Protein AF-X0U6C2-F1 (afdb_monomer_lite)

Organism: NCBI:txid412755

Structure (mmCIF, N/CA/C/O backbone):
data_AF-X0U6C2-F1
#
_entry.id   AF-X0U6C2-F1
#
loop_
_atom_site.group_PDB
_atom_site.id
_atom_site.type_symbol
_atom_site.label_atom_id
_atom_site.label_alt_id
_atom_site.label_comp_id
_atom_site.label_asym_id
_atom_site.label_entity_id
_atom_site.label_seq_id
_atom_site.pdbx_PDB_ins_code
_atom_site.Cartn_x
_atom_site.Cartn_y
_atom_site.Cartn_z
_atom_site.occupancy
_atom_site.B_iso_or_equiv
_atom_site.auth_seq_id
_atom_site.auth_comp_id
_atom_site.auth_a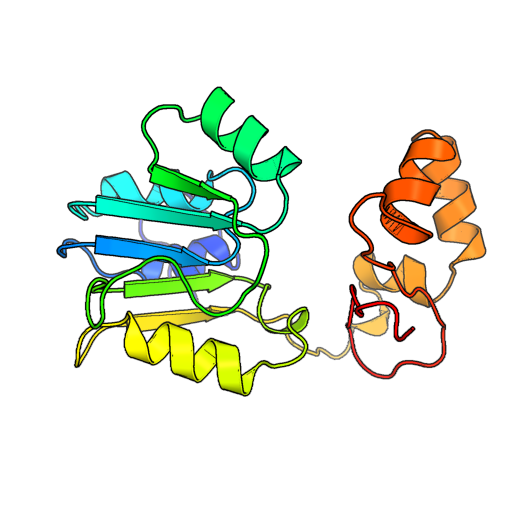sym_id
_atom_site.auth_atom_id
_atom_site.pdbx_PDB_model_num
ATOM 1 N N . MET A 1 1 ? -6.593 13.635 -12.359 1.00 57.66 1 MET A N 1
ATOM 2 C CA . MET A 1 1 ? -6.993 13.373 -10.962 1.00 57.66 1 MET A CA 1
ATOM 3 C C . MET A 1 1 ? -7.513 14.691 -10.402 1.00 57.66 1 MET A C 1
ATOM 5 O O . MET A 1 1 ? -6.775 15.666 -10.465 1.00 57.66 1 MET A O 1
ATOM 9 N N . LYS A 1 2 ? -8.791 14.783 -10.015 1.00 54.00 2 LYS A N 1
ATOM 10 C CA . LYS A 1 2 ? -9.313 15.951 -9.286 1.00 54.00 2 LYS A CA 1
ATOM 11 C C . LYS A 1 2 ? -9.240 15.589 -7.808 1.00 54.00 2 LYS A C 1
ATOM 13 O O . LYS A 1 2 ? -10.090 14.849 -7.333 1.00 54.00 2 LYS A O 1
ATOM 18 N N . THR A 1 3 ? -8.183 16.022 -7.146 1.00 57.81 3 THR A N 1
ATOM 19 C CA . THR A 1 3 ? -7.921 15.726 -5.737 1.00 57.81 3 THR A CA 1
ATOM 20 C C . THR A 1 3 ? -7.970 17.067 -5.025 1.00 57.81 3 THR A C 1
ATOM 22 O O . THR A 1 3 ? -7.104 17.892 -5.284 1.00 57.81 3 THR A O 1
ATOM 25 N N . GLU A 1 4 ? -9.001 17.363 -4.236 1.00 67.62 4 GLU A N 1
ATOM 26 C CA . GLU A 1 4 ? -9.042 18.611 -3.460 1.00 67.62 4 GLU A CA 1
ATOM 27 C C . GLU A 1 4 ? -8.162 18.423 -2.230 1.00 67.62 4 GLU A C 1
ATOM 29 O O . GLU A 1 4 ? -8.554 17.699 -1.327 1.00 67.62 4 GLU A O 1
ATOM 34 N N . ILE A 1 5 ? -6.955 18.997 -2.194 1.00 70.38 5 ILE A N 1
ATOM 35 C CA . ILE A 1 5 ? -6.018 18.794 -1.074 1.00 70.38 5 ILE A CA 1
ATOM 36 C C . ILE A 1 5 ? -6.617 19.356 0.218 1.00 70.38 5 ILE A C 1
ATOM 38 O O . ILE A 1 5 ? -6.700 20.574 0.378 1.00 70.38 5 ILE A O 1
ATOM 42 N N . SER A 1 6 ? -7.009 18.468 1.136 1.00 74.38 6 SER A N 1
ATOM 43 C CA . SER A 1 6 ? -7.353 18.870 2.499 1.00 74.38 6 SER A CA 1
ATOM 44 C C . SER A 1 6 ? -6.075 19.239 3.266 1.00 74.38 6 SER A C 1
ATOM 46 O O . SER A 1 6 ? -5.007 18.700 2.953 1.00 74.38 6 SER A O 1
ATOM 48 N N . PRO A 1 7 ? -6.152 20.155 4.246 1.00 78.75 7 PRO A N 1
ATOM 49 C CA . PRO A 1 7 ? -4.994 20.587 5.032 1.00 78.75 7 PRO A CA 1
ATOM 50 C C . PRO A 1 7 ? -4.246 19.446 5.733 1.00 78.75 7 PRO A C 1
ATOM 52 O O . PRO A 1 7 ? -3.055 19.569 6.000 1.00 78.75 7 PRO A O 1
ATOM 55 N N . GLU A 1 8 ? -4.946 18.353 6.025 1.00 82.50 8 GLU A N 1
ATOM 56 C CA . GLU A 1 8 ? -4.439 17.169 6.715 1.00 82.50 8 GLU A CA 1
ATOM 57 C C . GLU A 1 8 ? -3.730 16.189 5.769 1.00 82.50 8 GLU A C 1
ATOM 59 O O . GLU A 1 8 ? -3.071 15.268 6.235 1.00 82.50 8 GLU A O 1
ATOM 64 N N . ASN A 1 9 ? -3.845 16.364 4.446 1.00 85.06 9 ASN A N 1
ATOM 65 C CA . ASN A 1 9 ? -3.198 15.486 3.478 1.00 85.06 9 ASN A CA 1
ATOM 66 C C . ASN A 1 9 ? -1.679 15.750 3.448 1.00 85.06 9 ASN A C 1
ATOM 68 O O . ASN A 1 9 ? -1.259 16.823 3.002 1.00 85.06 9 ASN A O 1
ATOM 72 N N . PRO A 1 10 ? -0.829 14.780 3.839 1.00 87.69 10 PRO A N 1
ATOM 73 C CA . PRO A 1 10 ? 0.619 14.972 3.849 1.00 87.69 10 PRO A CA 1
ATOM 74 C C . PRO A 1 10 ? 1.236 14.938 2.440 1.00 87.69 10 PRO A C 1
ATOM 76 O O . PRO A 1 10 ? 2.438 15.162 2.281 1.00 87.69 10 PRO A O 1
ATOM 79 N N . TYR A 1 11 ? 0.438 14.659 1.405 1.00 88.12 11 TYR A N 1
ATOM 80 C CA . TYR A 1 11 ? 0.871 14.577 0.016 1.00 88.12 11 TYR A CA 1
ATOM 81 C C . TYR A 1 11 ? 0.319 15.722 -0.840 1.00 88.12 11 TYR A C 1
ATOM 83 O O . TYR A 1 11 ? -0.750 16.281 -0.611 1.00 88.12 11 TYR A O 1
ATOM 91 N N . SER A 1 12 ? 1.061 16.036 -1.902 1.00 82.31 12 SER A N 1
ATOM 92 C CA . SER A 1 12 ? 0.636 16.969 -2.946 1.00 82.31 12 SER A CA 1
ATOM 93 C C . SER A 1 12 ? -0.372 16.330 -3.920 1.00 82.31 12 SER A C 1
ATOM 95 O O . SER A 1 12 ? -0.847 15.216 -3.704 1.00 82.31 12 SER A O 1
ATOM 97 N N . TYR A 1 13 ? -0.685 17.023 -5.024 1.00 81.19 13 TYR A N 1
ATOM 98 C CA . TYR A 1 13 ? -1.570 16.551 -6.101 1.00 81.19 13 TYR A CA 1
ATOM 99 C C . TYR A 1 13 ? -0.946 15.372 -6.875 1.00 81.19 13 TYR A C 1
ATOM 101 O O . TYR A 1 13 ? -0.546 15.498 -8.032 1.00 81.19 13 TYR A O 1
ATOM 109 N N . ASN A 1 14 ? -0.829 14.220 -6.224 1.00 85.94 14 ASN A N 1
ATOM 110 C CA . ASN A 1 14 ? -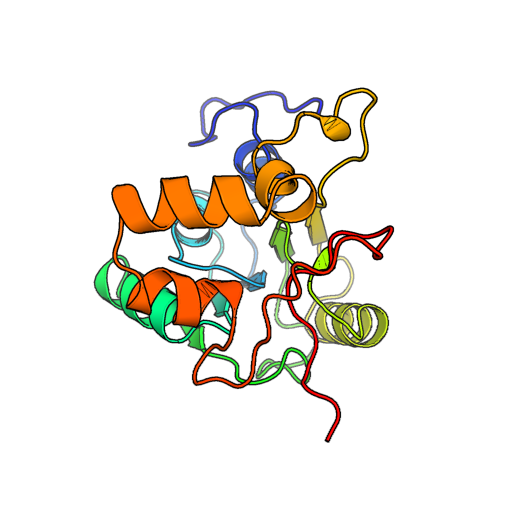0.292 12.981 -6.767 1.00 85.94 14 ASN A CA 1
ATOM 111 C C . ASN A 1 14 ? -1.176 11.787 -6.358 1.00 85.94 14 ASN A C 1
ATOM 113 O O . ASN A 1 14 ? -2.179 11.949 -5.659 1.00 85.94 14 ASN A O 1
ATOM 117 N N . ARG A 1 15 ? -0.808 10.580 -6.805 1.00 86.19 15 ARG A N 1
ATOM 118 C CA . ARG A 1 15 ? -1.571 9.354 -6.523 1.00 86.19 15 ARG A CA 1
ATOM 119 C C . ARG A 1 15 ? -1.713 9.054 -5.027 1.00 86.19 15 ARG A C 1
ATOM 121 O O . ARG A 1 15 ? -2.788 8.647 -4.611 1.00 86.19 15 ARG A O 1
ATOM 128 N N . TYR A 1 16 ? -0.675 9.304 -4.223 1.00 91.38 16 TYR A N 1
ATOM 129 C CA . TYR A 1 16 ? -0.715 9.100 -2.775 1.00 91.38 16 TYR A CA 1
ATOM 130 C C . TYR A 1 16 ? -1.633 10.122 -2.116 1.00 91.38 16 TYR A C 1
ATOM 132 O O . TYR A 1 16 ? -2.395 9.758 -1.234 1.00 91.38 16 TYR A O 1
ATOM 140 N N . GLY A 1 17 ? -1.652 11.366 -2.603 1.00 91.94 17 GLY A N 1
ATOM 141 C CA . GLY A 1 17 ? -2.614 12.367 -2.145 1.00 91.94 17 GLY A CA 1
ATOM 142 C C . GLY A 1 17 ? -4.060 11.971 -2.431 1.00 91.94 17 GLY A C 1
ATOM 143 O O . GLY A 1 17 ? -4.911 12.125 -1.560 1.00 91.94 17 GLY A O 1
ATOM 144 N N . PHE A 1 18 ? -4.339 11.411 -3.610 1.00 91.00 18 PHE A N 1
ATOM 145 C CA . PHE A 1 18 ? -5.660 10.864 -3.934 1.00 91.00 18 PHE A CA 1
ATOM 146 C C . PHE A 1 18 ? -6.016 9.669 -3.048 1.00 91.00 18 PHE A C 1
ATOM 148 O O . PHE A 1 18 ? -7.070 9.669 -2.418 1.00 91.00 18 PHE A O 1
ATOM 155 N N . ALA A 1 19 ? -5.124 8.681 -2.960 1.00 94.25 19 ALA A N 1
ATOM 156 C CA . ALA A 1 19 ? -5.349 7.484 -2.164 1.00 94.25 19 ALA A CA 1
ATOM 157 C C . ALA A 1 19 ? -5.578 7.831 -0.691 1.00 94.25 19 ALA A C 1
ATOM 159 O O . ALA A 1 19 ? -6.568 7.397 -0.114 1.00 94.25 19 ALA A O 1
ATOM 160 N N . TRP A 1 20 ? -4.730 8.689 -0.116 1.00 95.12 20 TRP A N 1
ATOM 161 C CA . TRP A 1 20 ? -4.865 9.157 1.259 1.00 95.12 20 TRP A CA 1
ATOM 162 C C . TRP A 1 20 ? -6.234 9.801 1.492 1.00 95.12 20 TRP A C 1
ATOM 164 O O . TRP A 1 20 ? -6.872 9.524 2.495 1.00 95.12 20 TRP A O 1
ATOM 174 N N . GLN A 1 21 ? -6.765 10.597 0.566 1.00 93.00 21 GLN A N 1
ATOM 175 C CA . GLN A 1 21 ? -8.109 11.170 0.731 1.00 93.00 21 GLN A CA 1
ATOM 176 C C . GLN A 1 21 ? -9.231 10.144 0.667 1.00 93.00 21 GLN A C 1
ATOM 178 O O . GLN A 1 21 ? -10.207 10.263 1.400 1.00 93.00 21 GLN A O 1
ATOM 183 N N . CYS A 1 22 ? -9.098 9.152 -0.206 1.00 93.75 22 CYS A N 1
ATOM 184 C CA . CYS A 1 22 ? -10.109 8.118 -0.377 1.00 93.75 22 CYS A CA 1
ATOM 185 C C . CYS A 1 22 ? -10.102 7.078 0.748 1.00 93.75 22 CYS A C 1
ATOM 187 O O . CYS A 1 22 ? -11.125 6.425 0.952 1.00 93.75 22 CYS A O 1
ATOM 189 N N . VAL A 1 23 ? -8.988 6.913 1.472 1.00 96.19 23 VAL A N 1
ATOM 190 C CA . VAL A 1 23 ? -8.952 6.050 2.657 1.00 96.19 23 VAL A CA 1
ATOM 191 C C . VAL A 1 23 ? -9.857 6.656 3.742 1.00 96.19 23 VAL A C 1
ATOM 193 O O . VAL A 1 23 ? -9.589 7.782 4.188 1.00 96.19 23 VAL A O 1
ATOM 196 N N . PRO A 1 24 ? -10.907 5.929 4.182 1.00 94.94 24 PRO A N 1
ATOM 197 C CA . PRO A 1 24 ? -11.813 6.398 5.223 1.00 94.94 24 PRO A CA 1
ATOM 198 C C . PRO A 1 24 ? -11.087 6.692 6.538 1.00 94.94 24 PRO A C 1
ATOM 200 O O . PRO A 1 24 ? -10.071 6.072 6.856 1.00 94.94 24 PRO A O 1
ATOM 203 N N . GLU A 1 25 ? -11.631 7.618 7.321 1.00 94.56 25 GLU A N 1
ATOM 204 C CA . GLU A 1 25 ? -11.218 7.797 8.713 1.00 94.56 25 GLU A CA 1
ATOM 205 C C . GLU A 1 25 ? -11.781 6.678 9.599 1.00 94.56 25 GLU A C 1
ATOM 207 O O . GLU A 1 25 ? -12.887 6.176 9.381 1.00 94.56 25 GLU A O 1
ATOM 212 N N . GLY A 1 26 ? -11.022 6.297 10.624 1.00 94.81 26 GLY A N 1
ATOM 213 C CA . GLY A 1 26 ? -11.369 5.227 11.548 1.00 94.81 26 GLY A CA 1
ATOM 214 C C . GLY A 1 26 ? -11.395 3.840 10.901 1.00 94.81 26 GLY A C 1
ATOM 215 O O . GLY A 1 26 ? -10.820 3.586 9.848 1.00 94.81 26 GLY A O 1
ATOM 216 N N . GLY A 1 27 ? -12.074 2.902 11.558 1.00 94.19 27 GLY A N 1
ATOM 217 C CA . GLY A 1 27 ? -12.183 1.520 11.094 1.00 94.19 27 GLY A CA 1
ATOM 218 C C . GLY A 1 27 ? -11.219 0.560 11.790 1.00 94.19 27 GLY A C 1
ATOM 219 O O . GLY A 1 27 ? -10.275 0.949 12.479 1.00 94.19 27 GLY A O 1
ATOM 220 N N . ALA A 1 28 ? -11.519 -0.732 11.652 1.00 95.69 28 ALA A N 1
ATOM 221 C CA . ALA A 1 28 ? -10.859 -1.783 12.420 1.00 95.69 28 ALA A CA 1
ATOM 222 C C . ALA A 1 28 ? -9.468 -2.136 11.874 1.00 95.69 28 ALA A C 1
ATOM 224 O O . ALA A 1 28 ? -8.557 -2.395 12.658 1.00 95.69 28 ALA A O 1
ATOM 225 N N . ALA A 1 29 ? -9.308 -2.163 10.549 1.00 98.00 29 ALA A N 1
ATOM 226 C CA . ALA A 1 29 ? -8.050 -2.526 9.909 1.00 98.00 29 ALA A CA 1
ATOM 227 C C . ALA A 1 29 ? -7.976 -2.002 8.469 1.00 98.00 29 ALA A C 1
ATOM 229 O O . ALA A 1 29 ? -8.966 -2.050 7.735 1.00 98.00 29 ALA A O 1
ATOM 230 N N . HIS A 1 30 ? -6.789 -1.565 8.058 1.00 98.56 30 HIS A N 1
ATOM 231 C CA . HIS A 1 30 ? -6.464 -1.199 6.681 1.00 98.56 30 HIS A CA 1
ATOM 232 C C . HIS A 1 30 ? -5.293 -2.034 6.157 1.00 98.56 30 HIS A C 1
ATOM 234 O O . HIS A 1 30 ? -4.361 -2.300 6.918 1.00 98.56 30 HIS A O 1
ATOM 240 N N . LEU A 1 31 ? -5.339 -2.412 4.878 1.00 98.62 31 LEU A N 1
ATOM 241 C CA . LEU A 1 31 ? -4.251 -3.090 4.170 1.00 98.62 31 LEU A CA 1
ATOM 242 C C . LEU A 1 31 ? -3.725 -2.223 3.025 1.00 98.62 31 LEU A C 1
ATOM 244 O O . LEU A 1 31 ? -4.495 -1.842 2.150 1.00 98.62 31 LEU A O 1
ATOM 248 N N . ASP A 1 32 ? -2.414 -2.020 2.975 1.00 98.38 32 ASP A N 1
ATOM 249 C CA . ASP A 1 32 ? -1.715 -1.493 1.804 1.00 98.38 32 ASP A CA 1
ATOM 250 C C . ASP A 1 32 ? -1.015 -2.642 1.057 1.00 98.38 32 ASP A C 1
ATOM 252 O O . ASP A 1 32 ? -0.044 -3.225 1.550 1.00 98.38 32 ASP A O 1
ATOM 256 N N . PHE A 1 33 ? -1.553 -3.022 -0.106 1.00 97.88 33 PHE A N 1
ATOM 257 C CA . PHE A 1 33 ? -1.032 -4.104 -0.941 1.00 97.88 33 PHE A CA 1
ATOM 258 C C . PHE A 1 33 ? 0.033 -3.569 -1.905 1.00 97.88 33 PHE A C 1
ATOM 260 O O . PHE A 1 33 ? -0.272 -2.782 -2.802 1.00 97.88 33 PHE A O 1
ATOM 267 N N . GLY A 1 34 ? 1.273 -4.037 -1.739 1.00 95.62 34 GLY A N 1
ATOM 268 C CA . GLY A 1 34 ? 2.467 -3.471 -2.373 1.00 95.62 34 GLY A CA 1
ATOM 269 C C . GLY A 1 34 ? 2.957 -2.218 -1.645 1.00 95.62 34 GLY A C 1
ATOM 270 O O . GLY A 1 34 ? 3.165 -1.175 -2.264 1.00 95.62 34 GLY A O 1
ATOM 271 N N . CYS A 1 35 ? 3.096 -2.303 -0.317 1.00 96.06 35 CYS A N 1
ATOM 272 C CA . CYS A 1 35 ? 3.377 -1.153 0.548 1.00 96.06 35 CYS A CA 1
ATOM 273 C C . CYS A 1 35 ? 4.812 -0.605 0.446 1.00 96.06 35 CYS A C 1
ATOM 275 O O . CYS A 1 35 ? 5.118 0.431 1.043 1.00 96.06 35 CYS A O 1
ATOM 277 N N . TYR A 1 36 ? 5.706 -1.297 -0.266 1.00 94.62 36 TYR A N 1
ATOM 278 C CA . TYR A 1 36 ? 7.110 -0.947 -0.447 1.00 94.62 36 TYR A CA 1
ATOM 279 C C . TYR A 1 36 ? 7.824 -0.645 0.887 1.00 94.62 36 TYR A C 1
ATOM 281 O O . TYR A 1 36 ? 7.978 -1.535 1.721 1.00 94.62 36 TYR A O 1
ATOM 289 N N . ASP A 1 37 ? 8.271 0.594 1.105 1.00 91.88 37 ASP A N 1
ATOM 290 C CA . ASP A 1 37 ? 8.986 1.040 2.307 1.00 91.88 37 ASP A CA 1
ATOM 291 C C . ASP A 1 37 ? 8.055 1.458 3.461 1.00 91.88 37 ASP A C 1
ATOM 293 O O . ASP A 1 37 ? 8.522 1.904 4.510 1.00 91.88 37 ASP A O 1
ATOM 297 N N . GLY A 1 38 ? 6.737 1.322 3.288 1.00 95.44 38 GLY A N 1
ATOM 298 C CA . GLY A 1 38 ? 5.735 1.614 4.308 1.00 95.44 38 GLY A CA 1
ATOM 299 C C . GLY A 1 38 ? 5.463 3.103 4.533 1.00 95.44 38 GLY A C 1
ATOM 300 O O . GLY A 1 38 ? 4.684 3.440 5.426 1.00 95.44 38 GLY A O 1
ATOM 301 N N . ALA A 1 39 ? 6.051 4.016 3.749 1.00 95.44 39 ALA A N 1
ATOM 302 C CA . ALA A 1 39 ? 5.867 5.454 3.951 1.00 95.44 39 ALA A CA 1
ATOM 303 C C . ALA A 1 39 ? 4.403 5.896 3.779 1.00 95.44 39 ALA A C 1
ATOM 305 O O . ALA A 1 39 ? 3.910 6.717 4.557 1.00 95.44 39 ALA A O 1
ATOM 306 N N . PHE A 1 40 ? 3.697 5.333 2.792 1.00 96.25 40 PHE A N 1
ATOM 307 C CA . PHE A 1 40 ? 2.268 5.586 2.603 1.00 96.25 40 PHE A CA 1
ATOM 308 C C . PHE A 1 40 ? 1.448 5.053 3.776 1.00 96.25 40 PHE A C 1
ATOM 310 O O . PHE A 1 40 ? 0.724 5.819 4.410 1.00 96.25 40 PHE A O 1
ATOM 317 N N . LEU A 1 41 ? 1.643 3.790 4.149 1.00 96.94 41 LEU A N 1
ATOM 318 C CA . LEU A 1 41 ? 0.973 3.183 5.296 1.00 96.94 41 LEU A CA 1
ATOM 319 C C . LEU A 1 41 ? 1.191 3.981 6.596 1.00 96.94 41 LEU A C 1
ATOM 321 O O . LEU A 1 41 ? 0.239 4.234 7.333 1.00 96.94 41 LEU A O 1
ATOM 325 N N . ARG A 1 42 ? 2.416 4.461 6.861 1.00 96.38 42 ARG A N 1
ATOM 326 C CA . ARG A 1 42 ? 2.731 5.311 8.026 1.00 96.38 42 ARG A CA 1
ATOM 327 C C . ARG A 1 42 ? 1.875 6.578 8.067 1.00 96.38 42 ARG A C 1
ATOM 329 O O . ARG A 1 42 ? 1.438 6.968 9.150 1.00 96.38 42 ARG A O 1
ATOM 336 N N . SER A 1 43 ? 1.642 7.210 6.918 1.00 95.44 43 SER A N 1
ATOM 337 C CA . SER A 1 43 ? 0.850 8.444 6.818 1.00 95.44 43 SER A CA 1
ATOM 338 C C . SER A 1 43 ? -0.625 8.254 7.193 1.00 95.44 43 SER A C 1
ATOM 340 O O . SER A 1 43 ? -1.299 9.208 7.573 1.00 95.44 43 SER A O 1
ATOM 342 N N . LEU A 1 44 ? -1.136 7.019 7.137 1.00 96.31 44 LEU A N 1
ATOM 343 C CA . LEU A 1 44 ? -2.522 6.705 7.482 1.00 96.31 44 LEU A CA 1
ATOM 344 C C . LEU A 1 44 ? -2.760 6.611 8.995 1.00 96.31 44 LEU A C 1
ATOM 346 O O . LEU A 1 44 ? -3.910 6.538 9.422 1.00 96.31 44 LEU A O 1
ATOM 350 N N . LYS A 1 45 ? -1.714 6.672 9.834 1.00 94.25 45 LYS A N 1
ATOM 351 C CA . LYS A 1 45 ? -1.880 6.711 11.301 1.00 94.25 45 LYS A CA 1
ATOM 352 C C . LYS A 1 45 ? -2.723 7.892 11.773 1.00 94.25 45 LYS A C 1
ATOM 354 O O . LYS A 1 45 ? -3.445 7.774 12.758 1.00 94.25 45 LYS A O 1
ATOM 359 N N . GLU A 1 46 ? -2.653 9.009 11.060 1.00 92.00 46 GLU A N 1
ATOM 360 C CA . GLU A 1 46 ? -3.405 10.226 11.379 1.00 92.00 46 GLU A CA 1
ATOM 361 C C . GLU A 1 46 ? -4.913 10.065 11.143 1.00 92.00 46 GLU A C 1
ATOM 363 O O . GLU A 1 46 ? -5.701 10.838 11.675 1.00 92.00 46 GLU A O 1
ATOM 368 N N . LYS A 1 47 ? -5.338 9.011 10.432 1.00 94.38 47 LYS A N 1
ATOM 369 C CA . LYS A 1 47 ? -6.752 8.715 10.166 1.00 94.38 47 LYS A CA 1
ATOM 370 C C . LYS A 1 47 ? -7.459 7.948 11.277 1.00 94.38 47 LYS A C 1
ATOM 372 O O . LYS A 1 47 ? -8.624 7.607 11.117 1.00 94.38 47 LYS A O 1
ATOM 377 N N . GLY A 1 48 ? -6.784 7.623 12.381 1.00 95.00 48 GLY A N 1
ATOM 378 C CA . GLY A 1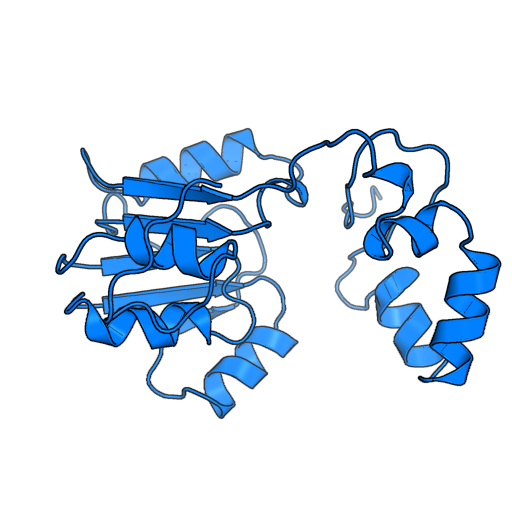 48 ? -7.412 6.926 13.511 1.00 95.00 48 GLY A CA 1
ATOM 379 C C . GLY A 1 48 ? -7.841 5.481 13.215 1.00 95.00 48 GLY A C 1
ATOM 380 O O . GLY A 1 48 ? -8.704 4.944 13.907 1.00 95.00 48 GLY A O 1
ATOM 381 N N . ILE A 1 49 ? -7.260 4.848 12.193 1.00 96.81 49 ILE A N 1
ATOM 382 C CA . ILE A 1 49 ? -7.481 3.431 11.873 1.00 96.81 49 ILE A CA 1
ATOM 383 C C . ILE A 1 49 ? -6.810 2.579 12.958 1.00 96.81 49 ILE A C 1
ATOM 385 O O . ILE A 1 49 ? -5.644 2.801 13.285 1.00 96.81 49 ILE A O 1
ATOM 389 N N . ALA A 1 50 ? -7.525 1.595 13.512 1.00 96.56 50 ALA A N 1
ATOM 390 C CA . ALA A 1 50 ? -7.038 0.845 14.672 1.00 96.56 50 ALA A CA 1
ATOM 391 C C . ALA A 1 50 ? -5.812 -0.035 14.367 1.00 96.56 50 ALA A C 1
ATOM 393 O O . ALA A 1 50 ? -4.930 -0.168 15.216 1.00 96.56 50 ALA A O 1
ATOM 394 N N . ARG A 1 51 ? -5.749 -0.632 13.169 1.00 97.19 51 ARG A N 1
ATOM 395 C CA . ARG A 1 51 ? -4.621 -1.459 12.713 1.00 97.19 51 ARG A CA 1
ATOM 396 C C . ARG A 1 51 ? -4.262 -1.162 11.264 1.00 97.19 51 ARG A C 1
ATOM 398 O O . ARG A 1 51 ? -5.141 -1.027 10.416 1.00 97.19 51 ARG A O 1
ATOM 405 N N . LEU A 1 52 ? -2.966 -1.085 10.989 1.00 97.94 52 LEU A N 1
ATOM 406 C CA . LEU A 1 52 ? -2.412 -0.763 9.679 1.00 97.94 52 LEU A CA 1
ATOM 407 C C . LEU A 1 52 ? -1.472 -1.883 9.254 1.00 97.94 52 LEU A C 1
ATOM 409 O O . LEU A 1 52 ? -0.447 -2.097 9.900 1.00 97.94 52 LEU A O 1
ATOM 413 N N . PHE A 1 53 ? -1.824 -2.559 8.168 1.00 98.25 53 PHE A N 1
ATOM 414 C CA . PHE A 1 53 ? -1.063 -3.662 7.608 1.00 98.25 53 PHE A CA 1
ATOM 415 C C . PHE A 1 53 ? -0.487 -3.281 6.254 1.00 98.25 53 PHE A C 1
ATOM 417 O O . PHE A 1 53 ? -1.155 -2.635 5.449 1.00 98.25 53 PHE A O 1
ATOM 424 N N . GLY A 1 54 ? 0.738 -3.716 5.994 1.00 98.12 54 GLY A N 1
ATOM 425 C CA . GLY A 1 54 ? 1.364 -3.629 4.681 1.00 98.12 54 GLY A CA 1
ATOM 426 C C . GLY A 1 54 ? 1.795 -5.007 4.215 1.00 98.12 54 GLY A C 1
ATOM 427 O O . GLY A 1 54 ? 2.278 -5.803 5.021 1.00 98.12 54 GLY A O 1
ATOM 428 N N . VAL A 1 55 ? 1.640 -5.297 2.928 1.00 98.06 55 VAL A N 1
ATOM 429 C CA . VAL A 1 55 ? 2.250 -6.481 2.313 1.00 98.06 55 VAL A CA 1
ATOM 430 C C . VAL A 1 55 ? 3.096 -6.083 1.121 1.00 98.06 55 VAL A C 1
ATOM 432 O O . VAL A 1 55 ? 2.704 -5.209 0.352 1.00 98.06 55 VAL A O 1
ATOM 435 N N . ASP A 1 56 ? 4.242 -6.731 0.944 1.00 96.12 56 ASP A N 1
ATOM 436 C CA . ASP A 1 56 ? 5.069 -6.553 -0.249 1.00 96.12 56 ASP A CA 1
ATOM 437 C C . ASP A 1 56 ? 5.840 -7.838 -0.587 1.00 96.12 56 ASP A C 1
ATOM 439 O O . ASP A 1 56 ? 6.201 -8.613 0.304 1.00 96.12 56 ASP A O 1
ATOM 443 N N . ILE A 1 57 ? 6.082 -8.063 -1.880 1.00 93.44 57 ILE A N 1
ATOM 444 C CA . ILE A 1 57 ? 6.870 -9.199 -2.383 1.00 93.44 57 ILE A CA 1
ATOM 445 C C . ILE A 1 57 ? 8.379 -8.937 -2.317 1.00 93.44 57 ILE A C 1
ATOM 447 O O . ILE A 1 57 ? 9.190 -9.855 -2.376 1.00 93.44 57 ILE A O 1
ATOM 451 N N . SER A 1 58 ? 8.784 -7.672 -2.215 1.00 90.94 58 SER A N 1
ATOM 452 C CA . SER A 1 58 ? 10.180 -7.279 -2.109 1.00 90.94 58 SER A CA 1
ATOM 453 C C . SER A 1 58 ? 10.654 -7.404 -0.667 1.00 90.94 58 SER A C 1
ATOM 455 O O . SER A 1 58 ? 10.434 -6.518 0.162 1.00 90.94 58 SER A O 1
ATOM 457 N N . HIS A 1 59 ? 11.374 -8.486 -0.373 1.00 91.50 59 HIS A N 1
ATOM 458 C CA . HIS A 1 59 ? 12.026 -8.679 0.922 1.00 91.50 59 HIS A CA 1
ATOM 459 C C . HIS A 1 59 ? 12.912 -7.481 1.309 1.00 91.50 59 HIS A C 1
ATOM 461 O O . HIS A 1 59 ? 12.902 -7.036 2.454 1.00 91.50 59 HIS A O 1
ATOM 467 N N . GLU A 1 60 ? 13.644 -6.903 0.347 1.00 91.38 60 GLU A N 1
ATOM 468 C CA . GLU A 1 60 ? 14.468 -5.711 0.578 1.00 91.38 60 GLU A CA 1
ATOM 469 C C . GLU A 1 60 ? 13.623 -4.509 1.033 1.00 91.38 60 GLU A C 1
ATOM 471 O O . GLU A 1 60 ? 14.015 -3.799 1.963 1.00 91.38 60 GLU A O 1
ATOM 476 N N . ALA A 1 61 ? 12.470 -4.275 0.397 1.00 91.38 61 ALA A N 1
ATOM 477 C CA . ALA A 1 61 ? 11.575 -3.180 0.759 1.00 91.38 61 ALA A CA 1
ATOM 478 C C . ALA A 1 61 ? 10.983 -3.386 2.159 1.00 91.38 61 ALA A C 1
ATOM 480 O O . ALA A 1 61 ? 11.039 -2.469 2.975 1.00 91.38 61 ALA A O 1
ATOM 481 N N . VAL A 1 62 ? 10.545 -4.609 2.476 1.00 94.06 62 VAL A N 1
ATOM 482 C CA . VAL A 1 62 ? 10.035 -4.964 3.809 1.00 94.06 62 VAL A CA 1
ATOM 483 C C . VAL A 1 62 ? 11.099 -4.764 4.889 1.00 94.06 62 VAL A C 1
ATOM 485 O O . VAL A 1 62 ? 10.823 -4.129 5.904 1.00 94.06 62 VAL A O 1
ATOM 488 N N . CYS A 1 63 ? 12.340 -5.212 4.667 1.00 93.56 63 CYS A N 1
ATOM 489 C CA . CYS A 1 63 ? 13.431 -4.978 5.618 1.00 93.56 63 CYS A CA 1
ATOM 490 C C . CYS A 1 63 ? 13.702 -3.484 5.842 1.00 93.56 63 CYS A C 1
ATOM 492 O O . CYS A 1 63 ? 13.912 -3.058 6.980 1.00 93.56 63 CYS A O 1
ATOM 494 N N . LYS A 1 64 ? 13.690 -2.676 4.774 1.00 94.00 64 LYS A N 1
ATOM 495 C CA . LYS A 1 64 ? 13.827 -1.215 4.888 1.00 94.00 64 LYS A CA 1
ATOM 496 C C . LYS A 1 64 ? 12.675 -0.615 5.684 1.00 94.00 64 LYS A C 1
ATOM 498 O O . LYS A 1 64 ? 12.921 0.204 6.566 1.00 94.00 64 LYS A O 1
ATOM 503 N N . ALA A 1 65 ? 11.450 -1.053 5.409 1.00 94.88 65 ALA A N 1
ATOM 504 C CA . ALA A 1 65 ? 10.258 -0.582 6.089 1.00 94.88 65 ALA A CA 1
ATOM 505 C C . ALA A 1 65 ? 10.294 -0.907 7.588 1.00 94.88 65 ALA A C 1
ATOM 507 O O . ALA A 1 65 ? 10.042 -0.027 8.403 1.00 94.88 65 ALA A O 1
ATOM 508 N N . HIS A 1 66 ? 10.699 -2.122 7.975 1.00 95.38 66 HIS A N 1
ATOM 509 C CA . HIS A 1 66 ? 10.880 -2.496 9.385 1.00 95.38 66 HIS A CA 1
ATOM 510 C C . HIS A 1 66 ? 11.975 -1.690 10.079 1.00 95.38 66 HIS A C 1
ATOM 512 O O . HIS A 1 66 ? 11.831 -1.341 11.248 1.00 95.38 66 HIS A O 1
ATOM 518 N N . HIS A 1 67 ? 13.065 -1.372 9.378 1.00 95.12 67 HIS A N 1
ATOM 519 C CA . HIS A 1 67 ? 14.119 -0.528 9.936 1.00 95.12 67 HIS A CA 1
ATOM 520 C C . HIS A 1 67 ? 13.651 0.924 10.123 1.00 95.12 67 HIS A C 1
ATOM 522 O O . HIS A 1 67 ? 14.012 1.576 11.101 1.00 95.12 67 HIS A O 1
ATOM 528 N N . GLN A 1 68 ? 12.872 1.453 9.178 1.00 95.00 68 GLN A N 1
ATOM 529 C CA . GLN A 1 68 ? 12.423 2.845 9.185 1.00 95.00 68 GLN A CA 1
ATOM 530 C C . GLN A 1 68 ? 11.197 3.077 10.080 1.00 95.00 68 GLN A C 1
ATOM 532 O O . GLN A 1 68 ? 11.094 4.125 10.717 1.00 95.00 68 GLN A O 1
ATOM 537 N N . PHE A 1 69 ? 10.291 2.104 10.137 1.00 95.44 69 PHE A N 1
ATOM 538 C CA . PHE A 1 69 ? 9.008 2.161 10.831 1.00 95.44 69 PHE A CA 1
ATOM 539 C C . PHE A 1 69 ? 8.746 0.845 11.599 1.00 95.44 69 PHE A C 1
ATOM 541 O O . PHE A 1 69 ? 7.850 0.078 11.236 1.00 95.44 69 PHE A O 1
ATOM 548 N N . PRO A 1 70 ? 9.510 0.557 12.671 1.00 93.62 70 PRO A N 1
ATOM 549 C CA . PRO A 1 70 ? 9.448 -0.720 13.405 1.00 93.62 70 PRO A CA 1
ATOM 550 C C . PRO A 1 70 ? 8.092 -1.005 14.070 1.00 93.62 70 PRO A C 1
ATOM 552 O O . PRO A 1 70 ? 7.786 -2.126 14.457 1.00 93.62 70 PRO A O 1
ATOM 555 N N . GLU A 1 71 ? 7.278 0.025 14.225 1.00 92.00 71 GLU A N 1
ATOM 556 C CA . GLU A 1 71 ? 5.891 -0.013 14.694 1.00 92.00 71 GLU A CA 1
ATOM 557 C C . GLU A 1 71 ? 4.836 -0.555 13.705 1.00 92.00 71 GLU A C 1
ATOM 559 O O . GLU A 1 71 ? 3.677 -0.675 14.101 1.00 92.00 71 GLU A O 1
ATOM 564 N N . LEU A 1 72 ? 5.155 -0.700 12.411 1.00 93.94 72 LEU A N 1
ATOM 565 C CA . LEU A 1 72 ? 4.176 -1.021 11.372 1.00 93.94 72 LEU A CA 1
ATOM 566 C C . LEU A 1 72 ? 4.098 -2.532 11.185 1.00 93.94 72 LEU A C 1
ATOM 568 O O . LEU A 1 72 ? 5.117 -3.220 11.146 1.00 93.94 72 LEU A O 1
ATOM 572 N N . GLU A 1 73 ? 2.882 -3.042 10.998 1.00 96.62 73 GLU A N 1
ATOM 573 C CA . GLU A 1 73 ? 2.647 -4.456 10.714 1.00 96.62 73 GLU A CA 1
ATOM 574 C C . GLU A 1 73 ? 2.873 -4.731 9.217 1.00 96.62 73 GLU A C 1
ATOM 576 O O . GLU A 1 73 ? 1.929 -4.841 8.436 1.00 96.62 73 GLU A O 1
ATOM 581 N N . ILE A 1 74 ? 4.140 -4.791 8.797 1.00 97.38 74 ILE A N 1
ATOM 582 C CA . ILE A 1 74 ? 4.513 -5.070 7.401 1.00 97.38 74 ILE A CA 1
ATOM 583 C C . ILE A 1 74 ? 4.940 -6.528 7.255 1.00 97.38 74 ILE A C 1
ATOM 585 O O . ILE A 1 74 ? 5.787 -7.013 8.005 1.00 97.38 74 ILE A O 1
ATOM 589 N N . ILE A 1 75 ? 4.359 -7.222 6.281 1.00 97.12 75 ILE A N 1
ATOM 590 C CA . ILE A 1 75 ? 4.533 -8.654 6.056 1.00 97.12 75 ILE A CA 1
ATOM 591 C C . ILE A 1 75 ? 5.118 -8.873 4.661 1.00 97.12 75 ILE A C 1
ATOM 593 O O . ILE A 1 75 ? 4.579 -8.410 3.658 1.00 97.12 75 ILE A O 1
ATOM 597 N N . HIS A 1 76 ? 6.215 -9.621 4.593 1.00 96.50 76 HIS A N 1
ATOM 598 C CA . HIS A 1 76 ? 6.729 -10.116 3.323 1.00 96.50 76 HIS A CA 1
ATOM 599 C C . HIS A 1 76 ? 5.875 -11.289 2.831 1.00 96.50 76 HIS A C 1
ATOM 601 O O . HIS A 1 76 ? 5.672 -12.255 3.570 1.00 96.50 76 HIS A O 1
ATOM 607 N N . ILE A 1 77 ? 5.409 -11.221 1.584 1.00 94.06 77 ILE A N 1
ATOM 608 C CA . ILE A 1 77 ? 4.651 -12.292 0.924 1.00 94.06 77 ILE A CA 1
ATOM 609 C C . ILE A 1 77 ? 5.467 -12.861 -0.236 1.00 94.06 77 ILE A C 1
ATOM 611 O O . ILE A 1 77 ? 6.092 -12.120 -0.978 1.00 94.06 77 ILE A O 1
ATOM 615 N N . SER A 1 78 ? 5.472 -14.179 -0.421 1.00 88.19 78 SER A N 1
ATOM 616 C CA . SER A 1 78 ? 6.154 -14.811 -1.565 1.00 88.19 78 SER A CA 1
ATOM 617 C C . SER A 1 78 ? 5.253 -14.966 -2.793 1.00 88.19 78 SER A C 1
ATOM 619 O O . SER A 1 78 ? 5.739 -15.158 -3.906 1.00 88.19 78 SER A O 1
ATOM 621 N N . GLU A 1 79 ? 3.937 -14.913 -2.594 1.00 86.62 79 GLU A N 1
ATOM 622 C CA . GLU A 1 79 ? 2.917 -15.011 -3.636 1.00 86.62 79 GLU A CA 1
ATOM 623 C C . GLU A 1 79 ? 1.834 -13.959 -3.388 1.00 86.62 79 GLU A C 1
ATOM 625 O O . GLU A 1 79 ? 1.622 -13.537 -2.254 1.00 86.62 79 GLU A O 1
ATOM 630 N N . THR A 1 80 ? 1.147 -13.524 -4.447 1.00 85.19 80 THR A N 1
ATOM 631 C CA . THR A 1 80 ? 0.068 -12.527 -4.340 1.00 85.19 80 THR A CA 1
ATOM 632 C C . THR A 1 80 ? -1.224 -13.109 -3.769 1.00 85.19 80 THR A C 1
ATOM 634 O O . THR A 1 80 ? -2.044 -12.362 -3.247 1.00 85.19 80 THR A O 1
ATOM 637 N N . VAL A 1 81 ? -1.411 -14.426 -3.895 1.00 88.50 81 VAL A N 1
ATOM 638 C CA . VAL A 1 81 ? -2.570 -15.192 -3.420 1.00 88.50 81 VAL A CA 1
ATOM 639 C C . VAL A 1 81 ? -2.070 -16.577 -2.979 1.00 88.50 81 VAL A C 1
ATOM 641 O O . VAL A 1 81 ? -1.276 -17.160 -3.719 1.00 88.50 81 VAL A O 1
ATOM 644 N N . PRO A 1 82 ? -2.536 -17.135 -1.846 1.00 93.88 82 PRO A N 1
ATOM 645 C CA . PRO A 1 82 ? -3.417 -16.512 -0.858 1.00 93.88 82 PRO A CA 1
ATOM 646 C C . PRO A 1 82 ? -2.666 -15.545 0.070 1.00 93.88 82 PRO A C 1
ATOM 648 O O . PRO A 1 82 ? -1.491 -15.732 0.385 1.00 93.88 82 PRO A O 1
ATOM 651 N N . LEU A 1 83 ? -3.371 -14.525 0.545 1.00 96.00 83 LEU A N 1
ATOM 652 C CA . LEU A 1 83 ? -2.922 -13.617 1.587 1.00 96.00 83 LEU A CA 1
ATOM 653 C C . LEU A 1 83 ? -3.104 -14.244 2.980 1.00 96.00 83 LEU A C 1
ATOM 655 O O . LEU A 1 83 ? -4.107 -14.917 3.235 1.00 96.00 83 LEU A O 1
ATOM 659 N N . PRO A 1 84 ? -2.185 -13.979 3.928 1.00 95.81 84 PRO A N 1
ATOM 660 C CA . PRO A 1 84 ? -2.205 -14.561 5.270 1.00 95.81 84 PRO A CA 1
ATOM 661 C C . PRO A 1 84 ? -3.191 -13.840 6.210 1.00 95.81 84 PRO A C 1
ATOM 663 O O . PRO A 1 84 ? -2.857 -13.525 7.351 1.00 95.81 84 PRO A O 1
ATOM 666 N N . PHE A 1 85 ? -4.400 -13.552 5.730 1.00 97.69 85 PHE A N 1
ATOM 667 C CA . PHE 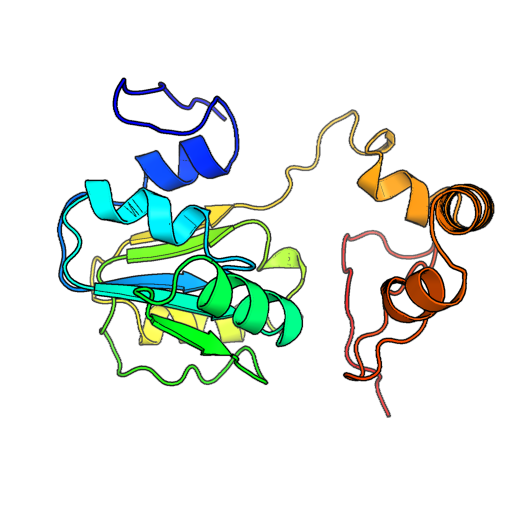A 1 85 ? -5.437 -12.838 6.472 1.00 97.69 85 PHE A CA 1
ATOM 668 C C . PHE A 1 85 ? -6.768 -13.588 6.435 1.00 97.69 85 PHE A C 1
ATOM 670 O O . PHE A 1 85 ? -7.100 -14.263 5.456 1.00 97.69 85 PHE A O 1
ATOM 677 N N . GLU A 1 86 ? -7.534 -13.442 7.512 1.00 97.69 86 GLU A N 1
ATOM 678 C CA . GLU A 1 86 ? -8.897 -13.958 7.622 1.00 97.69 86 GLU A CA 1
ATOM 679 C C . GLU A 1 86 ? -9.859 -13.221 6.674 1.00 97.69 86 GLU A C 1
ATOM 681 O O . GLU A 1 86 ? -9.616 -12.074 6.282 1.00 97.69 86 GLU A O 1
ATOM 686 N N . ASP A 1 87 ? -10.957 -13.888 6.317 1.00 98.38 87 ASP A N 1
ATOM 687 C CA . ASP A 1 87 ? -12.039 -13.305 5.521 1.00 98.38 87 ASP A CA 1
ATOM 688 C C . ASP A 1 87 ? -12.618 -12.070 6.229 1.00 98.38 87 ASP A C 1
ATOM 690 O O . ASP A 1 87 ? -12.846 -12.078 7.441 1.00 98.38 87 ASP A O 1
ATOM 694 N N . GLY A 1 88 ? -12.881 -11.001 5.477 1.00 98.19 88 GLY A N 1
ATOM 695 C CA . GLY A 1 88 ? -13.514 -9.799 6.019 1.00 98.19 88 GLY A CA 1
ATOM 696 C C . GLY A 1 88 ? -12.737 -9.124 7.157 1.00 98.19 88 GLY A C 1
ATOM 697 O O . GLY A 1 88 ? -13.340 -8.539 8.059 1.00 98.19 88 GLY A O 1
ATOM 698 N N . LEU A 1 89 ? -11.405 -9.187 7.164 1.00 98.25 89 LEU A N 1
ATOM 699 C CA . LEU A 1 89 ? -10.594 -8.505 8.173 1.00 98.25 89 LEU A CA 1
ATOM 700 C C . LEU A 1 89 ? -10.586 -6.979 7.973 1.00 98.25 89 LEU A C 1
ATOM 702 O O . LEU A 1 89 ? -10.722 -6.218 8.939 1.00 98.25 89 LEU A O 1
ATOM 706 N N . PHE A 1 90 ? -10.446 -6.518 6.729 1.00 98.62 90 PHE A N 1
ATOM 707 C CA . PHE A 1 90 ? -10.138 -5.121 6.420 1.00 98.62 90 PHE A CA 1
ATOM 708 C C . PHE A 1 90 ? -11.384 -4.279 6.151 1.00 98.62 90 PHE A C 1
ATOM 710 O O . PHE A 1 90 ? -12.274 -4.668 5.400 1.00 98.62 90 PHE A O 1
ATOM 717 N N . THR A 1 91 ? -11.441 -3.079 6.733 1.00 98.44 91 THR A N 1
ATOM 718 C CA . THR A 1 91 ? -12.463 -2.072 6.399 1.00 98.44 91 THR A CA 1
ATOM 719 C C . THR A 1 91 ? -12.085 -1.260 5.162 1.00 98.44 91 THR A C 1
ATOM 721 O O . THR A 1 91 ? -12.956 -0.687 4.514 1.00 98.44 91 THR A O 1
ATOM 724 N N . SER A 1 92 ? -10.796 -1.196 4.824 1.00 98.62 92 SER A N 1
ATOM 725 C CA . SER A 1 92 ? -10.328 -0.599 3.573 1.00 98.62 92 SER A CA 1
ATOM 726 C C . SER A 1 92 ? -9.012 -1.214 3.103 1.00 98.62 92 SER A C 1
ATOM 728 O O . SER A 1 92 ? -8.235 -1.711 3.918 1.00 98.62 92 SER A O 1
ATOM 730 N N . ILE A 1 93 ? -8.770 -1.173 1.795 1.00 98.69 93 ILE A N 1
ATOM 731 C CA . ILE A 1 93 ? -7.561 -1.692 1.150 1.00 98.69 93 ILE A CA 1
ATOM 732 C C . ILE A 1 93 ? -7.073 -0.676 0.114 1.00 98.69 93 ILE A C 1
ATOM 734 O O . ILE A 1 93 ? -7.883 -0.161 -0.659 1.00 98.69 93 ILE A O 1
ATOM 738 N N . THR A 1 94 ? -5.769 -0.406 0.056 1.00 98.56 94 THR A N 1
ATOM 739 C CA . THR A 1 94 ? -5.120 0.303 -1.057 1.00 98.56 94 THR A CA 1
ATOM 740 C C . THR A 1 94 ? -4.274 -0.640 -1.901 1.00 98.56 94 THR A C 1
ATOM 742 O O . THR A 1 94 ? -3.616 -1.538 -1.386 1.00 98.56 94 THR A O 1
ATOM 745 N N . ILE A 1 95 ? -4.288 -0.424 -3.215 1.00 96.62 95 ILE A N 1
ATOM 746 C CA . ILE A 1 95 ? -3.389 -1.063 -4.178 1.00 96.62 95 ILE A CA 1
ATOM 747 C C . ILE A 1 95 ? -2.947 -0.006 -5.198 1.00 96.62 95 ILE A C 1
ATOM 749 O O . ILE A 1 95 ? -3.713 0.415 -6.070 1.00 96.62 95 ILE A O 1
ATOM 753 N N . LEU A 1 96 ? -1.727 0.507 -5.023 1.00 94.81 96 LEU A N 1
ATOM 754 C CA . LEU A 1 96 ? -1.282 1.753 -5.654 1.00 94.81 96 LEU A CA 1
ATOM 755 C C . LEU A 1 96 ? -0.186 1.505 -6.697 1.00 94.81 96 LEU A C 1
ATOM 757 O O . LEU A 1 96 ? 0.984 1.416 -6.336 1.00 94.81 96 LEU A O 1
ATOM 761 N N . ASP A 1 97 ? -0.552 1.454 -7.981 1.00 89.81 97 ASP A N 1
ATOM 762 C CA . ASP A 1 97 ? 0.359 1.159 -9.104 1.00 89.81 97 ASP A CA 1
ATOM 763 C C . ASP A 1 97 ? 1.036 -0.226 -8.959 1.00 89.81 97 ASP A C 1
ATOM 765 O O . ASP A 1 97 ? 2.248 -0.396 -9.113 1.00 89.81 97 ASP A O 1
ATOM 769 N N . VAL A 1 98 ? 0.232 -1.226 -8.578 1.00 89.50 98 VAL A N 1
ATOM 770 C CA . VAL A 1 98 ? 0.680 -2.609 -8.333 1.00 89.50 98 VAL A CA 1
ATOM 771 C C . VAL A 1 98 ? -0.058 -3.611 -9.215 1.00 89.50 98 VAL A C 1
ATOM 773 O O . VAL A 1 98 ? 0.564 -4.533 -9.742 1.00 89.50 98 VAL A O 1
ATOM 776 N N . ILE A 1 99 ? -1.374 -3.458 -9.399 1.00 88.62 99 ILE A N 1
ATOM 777 C CA . ILE A 1 99 ? -2.209 -4.455 -10.088 1.00 88.62 99 ILE A CA 1
ATOM 778 C C . ILE A 1 99 ? -1.767 -4.698 -11.540 1.00 88.62 99 ILE A C 1
ATOM 780 O O . ILE A 1 99 ? -1.841 -5.819 -12.034 1.00 88.62 99 ILE A O 1
ATOM 784 N N . GLU A 1 100 ? -1.227 -3.684 -12.213 1.00 82.69 100 GLU A N 1
ATOM 785 C CA . GLU A 1 100 ? -0.695 -3.769 -13.575 1.00 82.69 100 GLU A CA 1
ATOM 786 C C . GLU A 1 100 ? 0.565 -4.640 -13.699 1.00 82.69 100 GLU A C 1
ATOM 788 O O . GLU A 1 100 ? 0.968 -4.999 -14.806 1.00 82.69 100 GLU A O 1
ATOM 793 N N . HIS A 1 101 ? 1.205 -4.969 -12.577 1.00 79.81 101 HIS A N 1
ATOM 794 C CA . HIS A 1 101 ? 2.367 -5.853 -12.509 1.00 79.81 101 HIS A CA 1
ATOM 795 C C . HIS A 1 101 ? 1.997 -7.281 -12.102 1.00 79.81 101 HIS A C 1
ATOM 797 O O . HIS A 1 101 ? 2.861 -8.158 -12.097 1.00 79.81 101 HIS A O 1
ATOM 803 N N . VAL A 1 102 ? 0.727 -7.529 -11.779 1.00 80.94 102 VAL A N 1
ATOM 804 C CA . VAL A 1 102 ? 0.232 -8.840 -11.366 1.00 80.94 102 VAL A CA 1
ATOM 805 C C . VAL A 1 102 ? -0.298 -9.586 -12.584 1.00 80.94 102 VAL A C 1
ATOM 807 O O . VAL A 1 102 ? -1.107 -9.057 -13.342 1.00 80.94 102 VAL A O 1
ATOM 810 N N . TYR A 1 103 ? 0.165 -10.825 -12.763 1.00 80.00 103 TYR A N 1
ATOM 811 C CA . TYR A 1 103 ? -0.225 -11.674 -13.890 1.00 80.00 103 TYR A CA 1
ATOM 812 C C . TYR A 1 103 ? -1.695 -12.116 -13.784 1.00 80.00 103 TYR A C 1
ATOM 814 O O . TYR A 1 103 ? -2.502 -11.827 -14.664 1.00 80.00 103 TYR A O 1
ATOM 822 N N . GLU A 1 104 ? -2.068 -12.746 -12.666 1.00 86.19 104 GLU A N 1
ATOM 823 C CA . GLU A 1 104 ? -3.440 -13.198 -12.392 1.00 86.19 104 GLU A CA 1
ATOM 824 C C . GLU A 1 104 ? -4.243 -12.114 -11.652 1.00 86.19 104 GLU A C 1
ATOM 826 O O . GLU A 1 104 ? -4.562 -12.245 -10.470 1.00 86.19 104 GLU A O 1
ATOM 831 N N . GLN A 1 105 ? -4.557 -11.010 -12.337 1.00 89.38 105 GLN A N 1
ATOM 832 C CA . GLN A 1 105 ? -5.270 -9.870 -11.733 1.00 89.38 105 GLN A CA 1
ATOM 833 C C . GLN A 1 105 ? -6.639 -10.259 -11.159 1.00 89.38 105 GLN A C 1
ATOM 835 O O . GLN A 1 105 ? -7.014 -9.766 -10.100 1.00 89.38 105 GLN A O 1
ATOM 840 N N . GLY A 1 106 ? -7.370 -11.154 -11.835 1.00 91.38 106 GLY A N 1
ATOM 841 C CA . GLY A 1 106 ? -8.674 -11.638 -11.371 1.00 91.38 106 GLY A CA 1
ATOM 842 C C . GLY A 1 106 ? -8.573 -12.369 -10.033 1.00 91.38 106 GLY A C 1
ATOM 843 O O . GLY A 1 106 ? -9.276 -12.013 -9.096 1.00 91.38 106 GLY A O 1
ATOM 844 N N . ALA A 1 107 ? -7.621 -13.300 -9.910 1.00 92.88 107 ALA A N 1
ATOM 845 C CA . ALA A 1 107 ? -7.391 -14.028 -8.664 1.00 92.88 107 ALA A CA 1
ATOM 846 C C . ALA A 1 107 ? -6.984 -13.093 -7.516 1.00 92.88 107 ALA A C 1
ATOM 848 O O . ALA A 1 107 ? -7.422 -13.281 -6.385 1.00 92.88 107 ALA A O 1
ATOM 849 N N . LEU A 1 108 ? -6.174 -12.066 -7.799 1.00 95.06 108 LEU A N 1
ATOM 850 C CA . LEU A 1 108 ? -5.850 -11.054 -6.797 1.00 95.06 108 LEU A CA 1
ATOM 851 C C . LEU A 1 108 ? -7.091 -10.259 -6.376 1.00 95.06 108 LEU A C 1
ATOM 853 O O . LEU A 1 108 ? -7.285 -10.043 -5.188 1.00 95.06 108 LEU A O 1
ATOM 857 N N . LEU A 1 109 ? -7.932 -9.819 -7.313 1.00 96.38 109 LEU A N 1
ATOM 858 C CA . LEU A 1 109 ? -9.155 -9.085 -6.974 1.00 96.38 109 LEU A CA 1
ATOM 859 C C . LEU A 1 109 ? -10.130 -9.941 -6.156 1.00 96.38 109 LEU A C 1
ATOM 861 O O . LEU A 1 109 ? -10.704 -9.427 -5.198 1.00 96.38 109 LEU A O 1
ATOM 865 N N . ASP A 1 110 ? -10.268 -11.227 -6.482 1.00 97.81 110 ASP A N 1
ATOM 866 C CA . ASP A 1 110 ? -11.066 -12.177 -5.699 1.00 97.81 110 ASP A CA 1
ATOM 867 C C . ASP A 1 110 ? -10.512 -12.323 -4.273 1.00 97.81 110 ASP A C 1
ATOM 869 O O . ASP A 1 110 ? -11.266 -12.298 -3.301 1.00 97.81 110 ASP A O 1
ATOM 873 N N . GLU A 1 111 ? -9.188 -12.401 -4.134 1.00 98.12 111 GLU A N 1
ATOM 874 C CA . GLU A 1 111 ? -8.516 -12.506 -2.840 1.00 98.12 111 GLU A CA 1
ATOM 875 C C . GLU A 1 111 ? -8.617 -11.222 -2.006 1.00 98.12 111 GLU A C 1
ATOM 877 O O . GLU A 1 111 ? -8.890 -11.276 -0.806 1.00 98.12 111 GLU A O 1
ATOM 882 N N . LEU A 1 112 ? -8.453 -10.053 -2.630 1.00 98.12 112 LEU A N 1
ATOM 883 C CA . LEU A 1 112 ? -8.655 -8.762 -1.972 1.00 98.12 112 LEU A CA 1
ATOM 884 C C . LEU A 1 112 ? -10.113 -8.598 -1.537 1.00 98.12 112 LEU A C 1
ATOM 886 O O . LEU A 1 112 ? -10.363 -8.095 -0.446 1.00 98.12 112 LEU A O 1
ATOM 890 N N . ASN A 1 113 ? -11.068 -9.061 -2.348 1.00 98.25 113 ASN A N 1
ATOM 891 C CA . ASN A 1 113 ? -12.479 -9.083 -1.983 1.00 98.25 113 ASN A CA 1
ATOM 892 C C . ASN A 1 113 ? -12.757 -10.044 -0.815 1.00 98.25 113 ASN A C 1
ATOM 894 O O . ASN A 1 113 ? -13.533 -9.695 0.065 1.00 98.25 113 ASN A O 1
ATOM 898 N N . ARG A 1 114 ? -12.098 -11.212 -0.758 1.00 98.38 114 ARG A N 1
ATOM 899 C CA . ARG A 1 114 ? -12.222 -12.165 0.361 1.00 98.38 114 ARG A CA 1
ATOM 900 C C . ARG A 1 114 ? -11.818 -11.535 1.696 1.00 98.38 114 ARG A C 1
ATOM 902 O O . ARG A 1 114 ? -12.525 -11.689 2.688 1.00 98.38 114 ARG A O 1
ATOM 909 N N . VAL A 1 115 ? -10.683 -10.837 1.740 1.00 98.56 115 VAL A N 1
ATOM 910 C CA . VAL A 1 115 ? -10.159 -10.239 2.986 1.00 98.56 115 VAL A CA 1
ATOM 911 C C . VAL A 1 115 ? -10.797 -8.885 3.324 1.00 98.56 115 VAL A C 1
ATOM 913 O O . VAL A 1 115 ? -10.642 -8.390 4.444 1.00 98.56 115 VAL A O 1
ATOM 916 N N . LEU A 1 116 ? -11.517 -8.272 2.382 1.00 98.62 116 LEU A N 1
ATOM 917 C CA . LEU A 1 116 ? -12.275 -7.040 2.587 1.00 98.62 116 LEU A CA 1
ATOM 918 C C . LEU A 1 116 ? -13.636 -7.349 3.221 1.00 98.62 116 LEU A C 1
ATOM 920 O O . LEU A 1 116 ? -14.308 -8.312 2.867 1.00 98.62 116 LEU A O 1
ATOM 924 N N . LYS A 1 117 ? -14.068 -6.520 4.173 1.00 98.25 117 LYS A N 1
ATOM 925 C CA . LYS A 1 117 ? -15.425 -6.599 4.731 1.00 98.25 117 LYS A CA 1
ATOM 926 C C . LYS A 1 117 ? -16.478 -6.268 3.684 1.00 98.25 117 LYS A C 1
ATOM 928 O O . LYS A 1 117 ? -16.248 -5.441 2.802 1.00 98.25 117 LYS A O 1
ATOM 933 N N . ASP A 1 118 ? -17.688 -6.778 3.895 1.00 95.69 118 ASP A N 1
ATOM 934 C CA . ASP A 1 118 ? -18.875 -6.258 3.221 1.00 95.69 118 ASP A CA 1
ATOM 935 C C . ASP A 1 118 ? -18.976 -4.738 3.428 1.00 95.69 118 ASP A C 1
ATOM 937 O O . ASP A 1 118 ? -18.882 -4.238 4.554 1.00 95.69 118 ASP A O 1
ATOM 941 N N . ASN A 1 119 ? -19.188 -3.998 2.337 1.00 92.88 119 ASN A N 1
ATOM 942 C CA . ASN A 1 119 ? -19.170 -2.527 2.295 1.00 92.88 119 ASN A CA 1
ATOM 943 C C . ASN A 1 119 ? -17.815 -1.881 2.647 1.00 92.88 119 ASN A C 1
ATOM 945 O O . ASN A 1 119 ? -17.762 -0.678 2.910 1.00 92.88 119 ASN A O 1
ATOM 949 N N . GLY A 1 120 ? -16.727 -2.652 2.665 1.00 96.88 120 GLY A N 1
ATOM 950 C CA . GLY A 1 120 ? -15.376 -2.116 2.746 1.00 96.88 120 GLY A CA 1
ATOM 951 C C . GLY A 1 120 ? -14.977 -1.380 1.466 1.00 96.88 120 GLY A C 1
ATOM 952 O O . GLY A 1 120 ? -15.563 -1.571 0.398 1.00 96.88 120 GLY A O 1
ATOM 9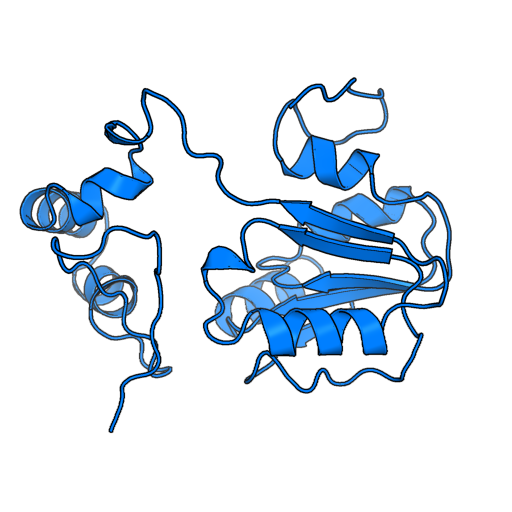53 N N . THR A 1 121 ? -13.955 -0.533 1.568 1.00 97.75 121 THR A N 1
ATOM 954 C CA . THR A 1 121 ? -13.493 0.285 0.437 1.00 97.75 121 THR A CA 1
ATOM 955 C C . THR A 1 121 ? -12.195 -0.261 -0.145 1.00 97.75 121 THR A C 1
ATOM 957 O O . THR A 1 121 ? -11.180 -0.293 0.546 1.00 97.75 121 THR A O 1
ATOM 960 N N . LEU A 1 122 ? -12.195 -0.606 -1.433 1.00 98.06 122 LEU A N 1
ATOM 961 C CA . LEU A 1 122 ? -10.977 -0.863 -2.203 1.00 98.06 122 LEU A CA 1
ATOM 962 C C . LEU A 1 122 ? -10.593 0.390 -3.006 1.00 98.06 122 LEU A C 1
ATOM 964 O O . LEU A 1 122 ? -11.380 0.884 -3.813 1.00 98.06 122 LEU A O 1
ATOM 968 N N . ILE A 1 123 ? -9.377 0.894 -2.797 1.00 97.31 123 ILE A N 1
ATOM 969 C CA . ILE A 1 123 ? -8.808 2.042 -3.504 1.00 97.31 123 ILE A CA 1
ATOM 970 C C . ILE A 1 123 ? -7.699 1.544 -4.432 1.00 97.31 123 ILE A C 1
ATOM 972 O O . ILE A 1 123 ? -6.683 1.026 -3.974 1.00 97.31 123 ILE A O 1
ATOM 976 N N . VAL A 1 124 ? -7.878 1.741 -5.738 1.00 94.62 124 VAL A N 1
ATOM 977 C CA . VAL A 1 124 ? -6.942 1.290 -6.777 1.00 94.62 124 VAL A CA 1
ATOM 978 C C . VAL A 1 124 ? -6.387 2.495 -7.531 1.00 94.62 124 VAL A C 1
ATOM 980 O O . VAL A 1 124 ? -7.159 3.346 -7.982 1.00 94.62 124 VAL A O 1
ATOM 983 N N . THR A 1 125 ? -5.069 2.550 -7.733 1.00 90.06 125 THR A N 1
ATOM 984 C CA . THR A 1 125 ? -4.467 3.418 -8.759 1.00 90.06 125 THR A CA 1
ATOM 985 C C . THR A 1 125 ? -3.735 2.583 -9.791 1.00 90.06 125 THR A C 1
ATOM 987 O O . THR A 1 125 ? -3.122 1.572 -9.462 1.00 90.06 125 THR A O 1
ATOM 990 N N . VAL A 1 126 ? -3.833 3.018 -11.045 1.00 87.56 126 VAL A N 1
ATOM 991 C CA . VAL A 1 126 ? -3.075 2.472 -12.170 1.00 87.56 126 VAL A CA 1
ATOM 992 C C . VAL A 1 126 ? -2.557 3.624 -13.034 1.00 87.56 126 VAL A C 1
ATOM 994 O O . VAL A 1 126 ? -3.224 4.667 -13.129 1.00 87.56 126 VAL A O 1
ATOM 997 N N . PRO A 1 127 ? -1.413 3.457 -13.717 1.00 79.06 127 PRO A N 1
ATOM 998 C CA . PRO A 1 127 ? -0.917 4.413 -14.690 1.00 79.06 127 PRO A CA 1
ATOM 999 C C . PRO A 1 127 ? -1.955 4.671 -15.787 1.00 79.06 127 PRO A C 1
ATOM 1001 O O . PRO A 1 127 ? -2.383 3.766 -16.504 1.00 79.06 127 PRO A O 1
ATOM 1004 N N . GLY A 1 128 ? -2.359 5.931 -15.946 1.00 69.25 128 GLY A N 1
ATOM 1005 C CA . GLY A 1 128 ? -3.233 6.337 -17.043 1.00 69.25 128 GLY A CA 1
ATOM 1006 C C . GLY A 1 128 ? -2.475 6.382 -18.373 1.00 69.25 128 GLY A C 1
ATOM 1007 O O . GLY A 1 128 ? -1.388 6.953 -18.455 1.00 69.25 128 GLY A O 1
ATOM 1008 N N . GLN A 1 129 ? -3.063 5.847 -19.445 1.00 59.06 129 GLN A N 1
ATOM 1009 C CA . GLN A 1 129 ? -2.563 6.091 -20.800 1.00 59.06 129 GLN A CA 1
ATOM 1010 C C . GLN A 1 129 ? -2.973 7.505 -21.246 1.00 59.06 129 GLN A C 1
ATOM 1012 O O . GLN A 1 129 ? -4.157 7.835 -21.284 1.00 59.06 129 GLN A O 1
ATOM 1017 N N . HIS A 1 130 ? -2.004 8.356 -21.583 1.00 57.44 130 HIS A N 1
ATOM 1018 C CA . HIS A 1 130 ? -2.226 9.726 -22.051 1.00 57.44 130 HIS A CA 1
ATOM 1019 C C . HIS A 1 130 ? -1.430 10.024 -23.329 1.00 57.44 130 HIS A C 1
ATOM 1021 O O . HIS A 1 130 ? -0.469 9.327 -23.655 1.00 57.44 130 HIS A O 1
ATOM 1027 N N . LEU A 1 131 ? -1.801 11.091 -24.049 1.00 46.84 131 LEU A N 1
ATOM 1028 C CA . LEU A 1 131 ? -1.249 11.446 -25.369 1.00 46.84 131 LEU A CA 1
ATOM 1029 C C . LEU A 1 131 ? 0.292 11.577 -25.390 1.00 46.84 131 LEU A C 1
ATOM 1031 O O . LEU A 1 131 ? 0.898 11.416 -26.443 1.00 46.84 131 LEU A O 1
ATOM 1035 N N . PHE A 1 132 ? 0.930 11.796 -24.231 1.00 50.94 132 PHE A N 1
ATOM 1036 C CA . PHE A 1 132 ? 2.386 11.869 -24.047 1.00 50.94 132 PHE A CA 1
ATOM 1037 C C . PHE A 1 132 ? 3.008 10.662 -23.319 1.00 50.94 132 PHE A C 1
ATOM 1039 O O . PHE A 1 132 ? 4.164 10.734 -22.914 1.00 50.94 132 PHE A O 1
ATOM 1046 N N . SER A 1 133 ? 2.316 9.521 -23.176 1.00 52.50 133 SER A N 1
ATOM 1047 C CA . SER A 1 133 ? 2.873 8.308 -22.520 1.00 52.50 133 SER A CA 1
ATOM 1048 C C . SER A 1 133 ? 4.120 7.782 -23.237 1.00 52.50 133 SER A C 1
ATOM 1050 O O . SER A 1 133 ? 4.936 7.055 -22.676 1.00 52.50 133 SER A O 1
ATOM 1052 N N . PHE A 1 134 ? 4.304 8.210 -24.485 1.00 48.16 134 PHE A N 1
ATOM 1053 C CA . PHE A 1 134 ? 5.469 7.948 -25.309 1.00 48.16 134 PHE A CA 1
ATOM 1054 C C . PHE A 1 134 ? 6.743 8.699 -24.847 1.00 48.16 134 PHE A C 1
ATOM 1056 O O . PHE A 1 134 ? 7.830 8.292 -25.263 1.00 48.16 134 PHE A O 1
ATOM 1063 N N . LEU A 1 135 ? 6.611 9.753 -24.023 1.00 49.78 135 LEU A N 1
ATOM 1064 C CA . LEU A 1 135 ? 7.689 10.552 -23.404 1.00 49.78 135 LEU A CA 1
ATOM 1065 C C . LEU A 1 135 ? 7.946 10.196 -21.934 1.00 49.78 135 LEU A C 1
ATOM 1067 O O . LEU A 1 135 ? 8.824 10.798 -21.316 1.00 49.78 135 LEU A O 1
ATOM 1071 N N . ASP A 1 136 ? 7.198 9.249 -21.366 1.00 52.59 136 ASP A N 1
ATOM 1072 C CA . ASP A 1 136 ? 7.443 8.788 -20.004 1.00 52.59 136 ASP A CA 1
ATOM 1073 C C . ASP A 1 136 ? 8.887 8.265 -19.893 1.00 52.59 136 ASP A C 1
ATOM 1075 O O . ASP A 1 136 ? 9.322 7.399 -20.659 1.00 52.59 136 ASP A O 1
ATOM 1079 N N . ILE A 1 137 ? 9.657 8.808 -18.947 1.00 52.66 137 ILE A N 1
ATOM 1080 C CA . ILE A 1 137 ? 11.034 8.373 -18.678 1.00 52.66 137 ILE A CA 1
ATOM 1081 C C . ILE A 1 137 ? 11.041 6.913 -18.202 1.00 52.66 137 ILE A C 1
ATOM 1083 O O . ILE A 1 137 ? 11.973 6.171 -18.519 1.00 52.66 137 ILE A O 1
ATOM 1087 N N . GLY A 1 138 ? 9.967 6.461 -17.545 1.00 52.75 138 GLY A N 1
ATOM 1088 C CA . GLY A 1 138 ? 9.729 5.051 -17.247 1.00 52.75 138 GLY A CA 1
ATOM 1089 C C . GLY A 1 138 ? 9.683 4.176 -18.503 1.00 52.75 138 GLY A C 1
ATOM 1090 O O . GLY A 1 138 ? 10.077 3.015 -18.439 1.00 52.75 138 GLY A O 1
ATOM 1091 N N . ASN A 1 139 ? 9.328 4.749 -19.661 1.00 53.62 139 ASN A N 1
ATOM 1092 C CA . ASN A 1 139 ? 9.303 4.083 -20.964 1.00 53.62 139 ASN A CA 1
ATOM 1093 C C . ASN A 1 139 ? 10.576 4.244 -21.798 1.00 53.62 139 ASN A C 1
ATOM 1095 O O . ASN A 1 139 ? 10.776 3.511 -22.772 1.00 53.62 139 ASN A O 1
ATOM 1099 N N . LEU A 1 140 ? 11.484 5.146 -21.415 1.00 57.53 140 LEU A N 1
ATOM 1100 C CA . LEU A 1 140 ? 12.775 5.311 -22.090 1.00 57.53 140 LEU A CA 1
ATOM 1101 C C . LEU A 1 140 ? 13.598 4.016 -22.054 1.00 57.53 140 LEU A C 1
ATOM 1103 O O . LEU A 1 140 ? 14.314 3.728 -23.014 1.00 57.53 140 LEU A O 1
ATOM 1107 N N . LYS A 1 141 ? 13.439 3.199 -21.001 1.00 58.84 141 LYS A N 1
ATOM 1108 C CA . LYS A 1 141 ? 14.058 1.869 -20.909 1.00 58.84 141 LYS A CA 1
ATOM 1109 C C . LYS A 1 141 ? 13.548 0.901 -21.980 1.00 58.84 141 LYS A C 1
ATOM 1111 O O . LYS A 1 141 ? 14.366 0.210 -22.574 1.00 58.84 141 LYS A O 1
ATOM 1116 N N . PHE A 1 142 ? 12.251 0.917 -22.293 1.00 54.59 142 PHE A N 1
ATOM 1117 C CA . PHE A 1 142 ? 11.658 0.070 -23.336 1.00 54.59 142 PHE A CA 1
ATOM 1118 C C . PHE A 1 142 ? 11.972 0.571 -24.751 1.00 54.59 142 PHE A C 1
ATOM 1120 O O . PHE A 1 142 ? 12.150 -0.225 -25.670 1.00 54.59 142 PHE A O 1
ATOM 1127 N N . ARG A 1 143 ? 12.079 1.893 -24.939 1.00 58.66 143 ARG A N 1
ATOM 1128 C CA . ARG A 1 143 ? 12.322 2.510 -26.256 1.00 58.66 143 ARG A CA 1
ATOM 1129 C C . ARG A 1 143 ? 13.794 2.557 -26.653 1.00 58.66 143 ARG A C 1
ATOM 1131 O O . ARG A 1 143 ? 14.123 2.364 -27.820 1.00 58.66 143 ARG A O 1
ATOM 1138 N N . PHE A 1 144 ? 14.682 2.824 -25.698 1.00 70.62 144 PHE A N 1
ATOM 1139 C CA . PH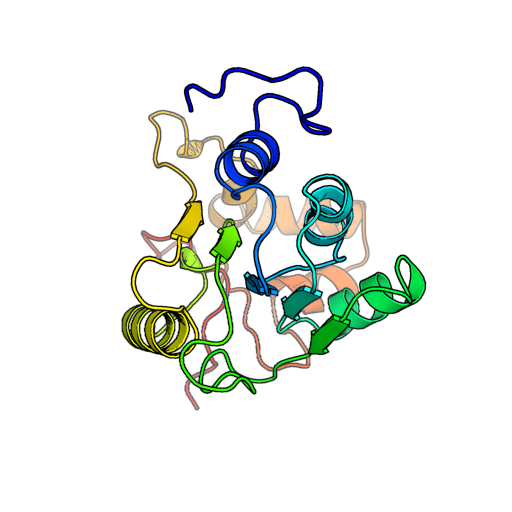E A 1 144 ? 16.122 2.954 -25.921 1.00 70.62 144 PHE A CA 1
ATOM 1140 C C . PHE A 1 144 ? 16.916 2.126 -24.897 1.00 70.62 144 PHE A C 1
ATOM 1142 O O . PHE A 1 144 ? 17.719 2.682 -24.141 1.00 70.62 144 PHE A O 1
ATOM 1149 N N . PRO A 1 145 ? 16.763 0.789 -24.881 1.00 66.56 145 PRO A N 1
ATOM 1150 C CA . PRO A 1 145 ? 17.353 -0.077 -23.854 1.00 66.56 145 PRO A CA 1
ATOM 1151 C C . PRO A 1 145 ? 18.877 0.059 -23.754 1.00 66.56 145 PRO A C 1
ATOM 1153 O O . PRO A 1 145 ? 19.439 0.050 -22.662 1.00 66.56 145 PRO A O 1
ATOM 1156 N N . ARG A 1 146 ? 19.565 0.279 -24.884 1.00 71.88 146 ARG A N 1
ATOM 1157 C CA . ARG A 1 146 ? 21.023 0.495 -24.916 1.00 71.88 146 ARG A CA 1
ATOM 1158 C C . ARG A 1 146 ? 21.438 1.816 -24.267 1.00 71.88 146 ARG A C 1
ATOM 1160 O O . ARG A 1 146 ? 22.433 1.842 -23.549 1.00 71.88 146 ARG A O 1
ATOM 1167 N N . LEU A 1 147 ? 20.677 2.889 -24.500 1.00 75.56 147 LEU A N 1
ATOM 1168 C CA . LEU A 1 147 ? 20.940 4.205 -23.914 1.00 75.56 147 LEU A CA 1
ATOM 1169 C C . LEU A 1 147 ? 20.614 4.208 -22.418 1.00 75.56 147 LEU A C 1
ATOM 1171 O O . LEU A 1 147 ? 21.404 4.715 -21.629 1.00 75.56 147 LEU A O 1
ATOM 1175 N N . HIS A 1 148 ? 19.500 3.580 -22.027 1.00 73.88 148 HIS A N 1
ATOM 1176 C CA . HIS A 1 148 ? 19.132 3.387 -20.626 1.00 73.88 148 HIS A CA 1
ATOM 1177 C C . HIS A 1 148 ? 20.193 2.573 -19.874 1.00 73.88 148 HIS A C 1
ATOM 1179 O O . HIS A 1 148 ? 20.675 3.033 -18.843 1.00 73.88 148 HIS A O 1
ATOM 1185 N N . ARG A 1 149 ? 20.636 1.426 -20.417 1.00 75.44 149 ARG A N 1
ATOM 1186 C CA . ARG A 1 149 ? 21.739 0.633 -19.843 1.00 75.44 149 ARG A CA 1
ATOM 1187 C C . ARG A 1 149 ? 23.013 1.451 -19.706 1.00 75.44 149 ARG A C 1
ATOM 1189 O O . ARG A 1 149 ? 23.647 1.429 -18.659 1.00 75.44 149 ARG A O 1
ATOM 1196 N N . TRP A 1 150 ? 23.388 2.182 -20.751 1.00 79.50 150 TRP A N 1
ATOM 1197 C CA . TRP A 1 150 ? 24.587 3.013 -20.729 1.00 79.50 150 TRP A CA 1
ATOM 1198 C C . TRP A 1 150 ? 24.515 4.118 -19.665 1.00 79.50 150 TRP A C 1
ATOM 1200 O O . TRP A 1 150 ? 25.464 4.287 -18.905 1.00 79.50 150 TRP A O 1
ATOM 1210 N N . TYR A 1 151 ? 23.393 4.837 -19.575 1.00 78.19 151 TYR A N 1
ATOM 1211 C CA . TYR A 1 151 ? 23.201 5.909 -18.597 1.00 78.19 151 TYR A CA 1
ATOM 1212 C C . TYR A 1 151 ? 23.116 5.374 -17.161 1.00 78.19 151 TYR A C 1
ATOM 1214 O O . TYR A 1 151 ? 23.795 5.891 -16.273 1.00 78.19 151 TYR A O 1
ATOM 1222 N N . TYR A 1 152 ? 22.336 4.313 -16.933 1.00 74.00 152 TYR A N 1
ATOM 1223 C CA . TYR A 1 152 ? 22.165 3.712 -15.611 1.00 74.00 152 TYR A CA 1
ATOM 1224 C C . TYR A 1 152 ? 23.488 3.137 -15.100 1.00 74.00 152 TYR A C 1
ATOM 1226 O O . TYR A 1 152 ? 23.922 3.528 -14.028 1.00 74.00 152 TYR A O 1
ATOM 1234 N N . CYS A 1 153 ? 24.207 2.332 -15.893 1.00 80.12 153 CYS A N 1
ATOM 1235 C CA . CYS A 1 153 ? 25.520 1.786 -15.513 1.00 80.12 153 CYS A CA 1
ATOM 1236 C C . CYS A 1 153 ? 26.639 2.840 -15.410 1.00 80.12 153 CYS A C 1
ATOM 1238 O O . CYS A 1 153 ? 27.752 2.512 -15.008 1.00 80.12 153 CYS A O 1
ATOM 1240 N N . ARG A 1 154 ? 26.399 4.083 -15.846 1.00 82.44 154 ARG A N 1
ATOM 1241 C CA . ARG A 1 154 ? 27.313 5.211 -15.618 1.00 82.44 154 ARG A CA 1
ATOM 1242 C C . ARG A 1 154 ? 27.041 5.889 -14.273 1.00 82.44 154 ARG A C 1
ATOM 1244 O O . ARG A 1 154 ? 27.960 6.449 -13.685 1.00 82.44 154 ARG A O 1
ATOM 1251 N N . LYS A 1 155 ? 25.786 5.880 -13.821 1.00 78.94 155 LYS A N 1
ATOM 1252 C CA . LYS A 1 155 ? 25.342 6.480 -12.554 1.00 78.94 155 LYS A CA 1
ATOM 1253 C C . LYS A 1 155 ? 25.354 5.476 -11.386 1.00 78.94 155 LYS A C 1
ATOM 1255 O O . LYS A 1 155 ? 25.517 5.886 -10.245 1.00 78.94 155 LYS A O 1
ATOM 1260 N N . HIS A 1 156 ? 25.214 4.193 -11.698 1.00 80.69 156 HIS A N 1
ATOM 1261 C CA . HIS A 1 156 ? 25.135 3.033 -10.806 1.00 80.69 156 HIS A CA 1
ATOM 1262 C C . HIS A 1 156 ? 26.077 1.922 -11.302 1.00 80.69 156 HIS A C 1
ATOM 1264 O O . HIS A 1 156 ? 26.778 2.104 -12.298 1.00 80.69 156 HIS A O 1
ATOM 1270 N N . SER A 1 157 ? 26.101 0.757 -10.646 1.00 79.75 157 SER A N 1
ATOM 1271 C CA . SER A 1 157 ? 26.921 -0.379 -11.089 1.00 79.75 157 SER A CA 1
ATOM 1272 C C . SER A 1 157 ? 26.232 -1.223 -12.171 1.00 79.75 157 SER A C 1
ATOM 1274 O O . SER A 1 157 ? 25.009 -1.208 -12.340 1.00 79.75 157 SER A O 1
ATOM 1276 N N . ARG A 1 158 ? 27.034 -1.985 -12.929 1.00 75.62 158 ARG A N 1
ATOM 1277 C CA . ARG A 1 158 ? 26.514 -2.977 -13.887 1.00 75.62 158 ARG A CA 1
ATOM 1278 C C . ARG A 1 158 ? 25.787 -4.125 -13.189 1.00 75.62 158 ARG A C 1
ATOM 1280 O O . ARG A 1 158 ? 24.785 -4.587 -13.716 1.00 75.62 158 ARG A O 1
ATOM 1287 N N . GLU A 1 159 ? 26.273 -4.532 -12.022 1.00 71.69 159 GLU A N 1
ATOM 1288 C CA . GLU A 1 159 ? 25.672 -5.589 -11.201 1.00 71.69 159 GLU A CA 1
ATOM 1289 C C . GLU A 1 159 ? 24.271 -5.182 -10.730 1.00 71.69 159 GLU A C 1
ATOM 1291 O O . GLU A 1 159 ? 23.323 -5.944 -10.882 1.00 71.69 159 GLU A O 1
ATOM 1296 N N . GLU A 1 160 ? 24.099 -3.936 -10.273 1.00 69.12 160 GLU A N 1
ATOM 1297 C CA . GLU A 1 160 ? 22.787 -3.407 -9.882 1.00 69.12 160 GLU A CA 1
ATOM 1298 C C . GLU A 1 160 ? 21.815 -3.374 -11.072 1.00 69.12 160 GLU A C 1
ATOM 1300 O O . GLU A 1 160 ? 20.633 -3.690 -10.933 1.00 69.12 160 GLU A O 1
ATOM 1305 N N . TYR A 1 161 ? 22.312 -3.019 -12.262 1.00 70.81 161 TYR A N 1
ATOM 1306 C CA . TYR A 1 161 ? 21.506 -3.026 -13.480 1.00 70.81 161 TYR A CA 1
ATOM 1307 C C . TYR A 1 161 ? 21.057 -4.438 -13.869 1.00 70.81 161 TYR A C 1
ATOM 1309 O O . TYR A 1 161 ? 19.910 -4.626 -14.268 1.00 70.81 161 TYR A O 1
ATOM 1317 N N . GLU A 1 162 ? 21.948 -5.425 -13.773 1.00 68.56 162 GLU A N 1
ATOM 1318 C CA . GLU A 1 162 ? 21.632 -6.818 -14.093 1.00 68.56 162 GLU A CA 1
ATOM 1319 C C . GLU A 1 162 ? 20.605 -7.396 -13.117 1.00 68.56 162 GLU A C 1
ATOM 1321 O O . GLU A 1 162 ? 19.598 -7.937 -13.575 1.00 68.56 162 GLU A O 1
ATOM 1326 N N . CYS A 1 163 ? 20.764 -7.162 -11.811 1.00 63.69 163 CYS A N 1
ATOM 1327 C CA . CYS A 1 163 ? 19.779 -7.569 -10.805 1.00 63.69 163 CYS A CA 1
ATOM 1328 C C . CYS A 1 163 ? 18.403 -6.921 -11.022 1.00 63.69 163 CYS A C 1
ATOM 1330 O O . CYS A 1 163 ? 17.377 -7.582 -10.894 1.00 63.69 163 CYS A O 1
ATOM 1332 N N . ARG A 1 164 ? 18.362 -5.627 -11.373 1.00 62.91 164 ARG A N 1
ATOM 1333 C CA . ARG A 1 164 ? 17.099 -4.882 -11.534 1.00 62.91 164 ARG A CA 1
ATOM 1334 C C . ARG A 1 164 ? 16.380 -5.128 -12.857 1.00 62.91 164 ARG A C 1
ATOM 1336 O O . ARG A 1 164 ? 15.160 -5.001 -12.906 1.00 62.91 164 ARG A O 1
ATOM 1343 N N . TYR A 1 165 ? 17.114 -5.383 -13.940 1.00 61.00 165 TYR A N 1
ATOM 1344 C CA . TYR A 1 165 ? 16.563 -5.291 -15.298 1.00 61.00 165 TYR A CA 1
ATOM 1345 C C . TYR A 1 165 ? 16.886 -6.478 -16.211 1.00 61.00 165 TYR A C 1
ATOM 1347 O O . TYR A 1 165 ? 16.447 -6.469 -17.357 1.00 61.00 165 TYR A O 1
ATOM 1355 N N . VAL A 1 166 ? 17.670 -7.465 -15.767 1.00 61.66 166 VAL A N 1
ATOM 1356 C CA . VAL A 1 166 ? 18.050 -8.623 -16.598 1.00 61.66 166 VAL A CA 1
ATOM 1357 C C . VAL A 1 166 ? 17.693 -9.938 -15.906 1.00 61.66 166 VAL A C 1
ATOM 1359 O O . VAL A 1 166 ? 17.019 -10.771 -16.505 1.00 61.66 166 VAL A O 1
ATOM 1362 N N . SER A 1 167 ? 18.088 -10.116 -14.647 1.00 54.94 167 SER A N 1
ATOM 1363 C CA . SER A 1 167 ? 17.800 -11.314 -13.855 1.00 54.94 167 SER A CA 1
ATOM 1364 C C . SER A 1 167 ? 17.873 -10.988 -12.363 1.00 54.94 167 SER A C 1
ATOM 1366 O O . SER A 1 167 ? 18.967 -10.778 -11.839 1.00 54.94 167 SER A O 1
ATOM 1368 N N . ASN A 1 168 ? 16.731 -10.956 -11.675 1.00 45.09 168 ASN A N 1
ATOM 1369 C CA . ASN A 1 168 ? 16.708 -10.860 -10.216 1.00 45.09 168 ASN A CA 1
ATOM 1370 C C . ASN A 1 168 ? 16.979 -12.256 -9.598 1.00 45.09 168 ASN A C 1
ATOM 1372 O O . ASN A 1 168 ? 16.395 -13.228 -10.091 1.00 45.09 168 ASN A O 1
ATOM 1376 N N . PRO A 1 169 ? 17.807 -12.402 -8.540 1.00 44.78 169 PRO A N 1
ATOM 1377 C CA . PRO A 1 169 ? 17.953 -13.646 -7.766 1.00 44.78 169 PRO A CA 1
ATOM 1378 C C . PRO A 1 169 ? 16.637 -14.295 -7.295 1.00 44.78 169 PRO A C 1
ATOM 1380 O O . PRO A 1 169 ? 16.609 -15.509 -7.111 1.00 44.78 169 PRO A O 1
ATOM 1383 N N . ASP A 1 170 ? 15.541 -13.538 -7.198 1.00 47.97 170 ASP A N 1
ATOM 1384 C CA . ASP A 1 170 ? 14.211 -14.045 -6.814 1.00 47.97 170 ASP A CA 1
ATOM 1385 C C . ASP A 1 170 ? 13.360 -14.565 -7.999 1.00 47.97 170 ASP A C 1
ATOM 1387 O O . ASP A 1 170 ? 12.155 -14.771 -7.873 1.00 47.97 170 ASP A O 1
ATOM 1391 N N . GLY A 1 171 ? 13.949 -14.756 -9.188 1.00 41.31 171 GLY A N 1
ATOM 1392 C CA . GLY A 1 171 ? 13.249 -15.313 -10.359 1.00 41.31 171 GLY A CA 1
ATOM 1393 C C . GLY A 1 171 ? 12.331 -14.330 -11.102 1.00 41.31 171 GLY A C 1
ATOM 1394 O O . GLY A 1 171 ? 11.547 -14.736 -11.964 1.00 41.31 171 GLY A O 1
ATOM 1395 N N . LEU A 1 172 ? 12.437 -13.034 -10.800 1.00 41.94 172 LEU A N 1
ATOM 1396 C CA . LEU A 1 172 ? 11.707 -11.960 -11.471 1.00 41.94 172 LEU A CA 1
ATOM 1397 C C . LEU A 1 172 ? 12.527 -11.425 -12.658 1.00 41.94 172 LEU A C 1
ATOM 1399 O O . LEU A 1 172 ? 13.632 -10.903 -12.488 1.00 41.94 172 LEU A O 1
ATOM 1403 N N . VAL A 1 173 ? 11.995 -11.562 -13.877 1.00 46.16 173 VAL A N 1
ATOM 1404 C CA . VAL A 1 173 ? 12.616 -11.034 -15.102 1.00 46.16 173 VAL A CA 1
ATOM 1405 C C . VAL A 1 173 ? 12.044 -9.651 -15.398 1.00 46.16 173 VAL A C 1
ATOM 1407 O O . VAL A 1 173 ? 10.855 -9.526 -15.689 1.00 46.16 173 VAL A O 1
ATOM 1410 N N . GLY A 1 174 ? 12.899 -8.627 -15.372 1.00 44.66 174 GLY A N 1
ATOM 1411 C CA . GLY A 1 174 ? 12.605 -7.327 -15.969 1.00 44.66 174 GLY A CA 1
ATOM 1412 C C . GLY A 1 174 ? 12.612 -7.450 -17.491 1.00 44.66 174 GLY A C 1
ATOM 1413 O O . GLY A 1 174 ? 13.644 -7.261 -18.124 1.00 44.66 174 GLY A O 1
ATOM 1414 N N . ASP A 1 175 ? 11.492 -7.826 -18.102 1.00 46.75 175 ASP A N 1
ATOM 1415 C CA . ASP A 1 175 ? 11.417 -7.986 -19.557 1.00 46.75 175 ASP A CA 1
ATOM 1416 C C . ASP A 1 175 ? 11.420 -6.607 -20.249 1.00 46.75 175 ASP A C 1
ATOM 1418 O O . ASP A 1 175 ? 10.402 -5.924 -20.324 1.00 46.75 175 ASP A O 1
ATOM 1422 N N . ILE A 1 176 ? 12.581 -6.175 -20.763 1.00 47.75 176 ILE A N 1
ATOM 1423 C CA . ILE A 1 176 ? 12.742 -4.940 -21.560 1.00 47.75 176 ILE A CA 1
ATOM 1424 C C . ILE A 1 176 ? 12.566 -5.219 -23.071 1.00 47.75 176 ILE A C 1
ATOM 1426 O O . ILE A 1 176 ? 13.151 -4.538 -23.920 1.00 47.75 176 ILE A O 1
ATOM 1430 N N . SER A 1 177 ? 11.816 -6.253 -23.469 1.00 43.31 177 SER A N 1
ATOM 1431 C CA . SER A 1 177 ? 11.606 -6.535 -24.890 1.00 43.31 177 SER A CA 1
ATOM 1432 C C . SER A 1 177 ? 10.733 -5.461 -25.558 1.00 43.31 177 SER A C 1
ATOM 1434 O O . SER A 1 177 ? 9.599 -5.185 -25.174 1.00 43.31 177 SER A O 1
ATOM 1436 N N . ALA A 1 178 ? 11.251 -4.869 -26.638 1.00 38.38 178 ALA A N 1
ATOM 1437 C CA . ALA A 1 178 ? 10.608 -3.796 -27.410 1.00 38.38 178 ALA A CA 1
ATOM 1438 C C . ALA A 1 178 ? 9.325 -4.218 -28.171 1.00 38.38 178 ALA A C 1
ATOM 1440 O O . ALA A 1 178 ? 8.869 -3.494 -29.054 1.00 38.38 178 ALA A O 1
ATOM 1441 N N . LYS A 1 179 ? 8.770 -5.406 -27.890 1.00 38.38 179 LYS A N 1
ATOM 1442 C CA . LYS A 1 179 ? 7.626 -6.002 -28.600 1.00 38.38 179 LYS A CA 1
ATOM 1443 C C . LYS A 1 179 ? 6.323 -6.024 -27.792 1.00 38.38 179 LYS A C 1
ATOM 1445 O O . LYS A 1 179 ? 5.304 -6.428 -28.348 1.00 38.38 179 LYS A O 1
ATOM 1450 N N . LYS A 1 180 ? 6.314 -5.613 -26.518 1.00 42.81 180 LYS A N 1
ATOM 1451 C CA . LYS A 1 180 ? 5.079 -5.583 -25.718 1.00 42.81 180 LYS A CA 1
ATOM 1452 C C . LYS A 1 180 ? 4.323 -4.263 -25.888 1.00 42.81 180 LYS A C 1
ATOM 1454 O O . LYS A 1 180 ? 4.904 -3.184 -25.869 1.00 42.81 180 LYS A O 1
ATOM 1459 N N . HIS A 1 181 ? 3.004 -4.377 -26.026 1.00 39.16 181 HIS A N 1
ATOM 1460 C CA . HIS A 1 181 ? 2.061 -3.256 -26.077 1.00 39.16 181 HIS A CA 1
ATOM 1461 C C . HIS A 1 181 ? 1.588 -2.795 -24.676 1.00 39.16 181 HIS A C 1
ATOM 1463 O O . HIS A 1 181 ? 0.784 -1.870 -24.595 1.00 39.16 181 HIS A O 1
ATOM 1469 N N . TRP A 1 182 ? 2.070 -3.420 -23.587 1.00 43.06 182 TRP A N 1
ATOM 1470 C CA . TRP A 1 182 ? 1.583 -3.243 -22.207 1.00 43.06 182 TRP A CA 1
ATOM 1471 C C . TRP A 1 182 ? 2.737 -3.200 -21.183 1.00 43.06 182 TRP A C 1
ATOM 1473 O O . TRP A 1 182 ? 3.742 -3.886 -21.361 1.00 43.06 182 TRP A O 1
ATOM 1483 N N . HIS A 1 183 ? 2.591 -2.384 -20.128 1.00 43.81 183 HIS A N 1
ATOM 1484 C CA . HIS A 1 183 ? 3.581 -2.133 -19.063 1.00 43.81 183 HIS A CA 1
ATOM 1485 C C . HIS A 1 183 ? 3.678 -3.300 -18.056 1.00 43.81 183 HIS A C 1
ATOM 1487 O O . HIS A 1 183 ? 3.377 -3.160 -16.875 1.00 43.81 183 HIS A O 1
ATOM 1493 N N . GLU A 1 184 ? 4.104 -4.470 -18.515 1.00 43.66 184 GLU A N 1
ATOM 1494 C CA . GLU A 1 184 ? 4.355 -5.624 -17.650 1.00 43.66 184 GLU A CA 1
ATOM 1495 C C . GLU A 1 184 ? 5.841 -5.617 -17.247 1.00 43.66 184 GLU A C 1
ATOM 1497 O O . GLU A 1 184 ? 6.708 -5.919 -18.067 1.00 43.66 184 GLU A O 1
ATOM 1502 N N . HIS A 1 185 ? 6.167 -5.199 -16.016 1.00 44.09 185 HIS A N 1
ATOM 1503 C CA . HIS A 1 185 ? 7.563 -5.146 -15.547 1.00 44.09 185 HIS A CA 1
ATOM 1504 C C . HIS A 1 185 ? 8.116 -6.503 -15.105 1.00 44.09 185 HIS A C 1
ATOM 1506 O O . HIS A 1 185 ? 9.335 -6.651 -15.069 1.00 44.09 185 HIS A O 1
ATOM 1512 N N . PHE A 1 186 ? 7.259 -7.483 -14.802 1.00 43.41 186 PHE A N 1
ATOM 1513 C CA . PHE A 1 186 ? 7.679 -8.776 -14.272 1.00 43.41 186 PHE A CA 1
ATOM 1514 C C . PHE A 1 186 ? 6.808 -9.901 -14.838 1.00 43.41 186 PHE A C 1
ATOM 1516 O O . PHE A 1 186 ? 5.594 -9.884 -14.683 1.00 43.41 186 PHE A O 1
ATOM 1523 N N . SER A 1 187 ? 7.426 -10.899 -15.470 1.00 39.97 187 SER A N 1
ATOM 1524 C CA . SER A 1 187 ? 6.781 -12.182 -15.777 1.00 39.97 187 SER A CA 1
ATOM 1525 C C . SER A 1 187 ? 7.527 -13.302 -15.058 1.00 39.97 187 SER A C 1
ATOM 1527 O O . SER A 1 187 ? 8.762 -13.310 -15.088 1.00 39.97 187 SER A O 1
ATOM 1529 N N . ARG A 1 188 ? 6.806 -14.266 -14.458 1.00 38.78 188 ARG A N 1
ATOM 1530 C CA . ARG A 1 188 ? 7.411 -15.529 -13.996 1.00 38.78 188 ARG A CA 1
ATOM 1531 C C . ARG A 1 188 ? 8.138 -16.166 -15.183 1.00 38.78 188 ARG A C 1
ATOM 1533 O O . ARG A 1 188 ? 7.563 -16.275 -16.268 1.00 38.78 188 ARG A O 1
ATOM 1540 N N . ALA A 1 189 ? 9.388 -16.581 -14.985 1.00 35.56 189 ALA A N 1
ATOM 1541 C CA . ALA A 1 189 ? 10.071 -17.420 -15.958 1.00 35.56 189 ALA A CA 1
ATOM 1542 C C . ALA A 1 189 ? 9.218 -18.680 -16.169 1.00 35.56 189 ALA A C 1
ATOM 1544 O O . ALA A 1 189 ? 9.035 -19.472 -15.245 1.00 35.56 189 ALA A O 1
ATOM 1545 N N . LYS A 1 190 ? 8.639 -18.843 -17.363 1.00 35.81 190 LYS A N 1
ATOM 1546 C CA . LYS A 1 190 ? 8.116 -20.148 -17.764 1.00 35.81 190 LYS A CA 1
ATOM 1547 C C . LYS A 1 190 ? 9.324 -21.076 -17.875 1.00 35.81 190 LYS A C 1
ATOM 1549 O O . LYS A 1 190 ? 10.212 -20.798 -18.680 1.00 35.81 190 LYS A O 1
ATOM 1554 N N . LEU A 1 191 ? 9.364 -22.096 -17.016 1.00 33.66 191 LEU A N 1
ATOM 1555 C CA . LEU A 1 191 ? 10.206 -23.277 -17.211 1.00 33.66 191 LEU A CA 1
ATOM 1556 C C . LEU A 1 191 ? 9.858 -23.946 -18.547 1.00 33.66 191 LEU A C 1
ATOM 1558 O O . LEU A 1 191 ? 8.653 -23.958 -18.896 1.00 33.66 191 LEU A O 1
#

pLDDT: mean 80.18, std 19.87, range [33.66, 98.69]

Radius of gyration: 17.86 Å; chains: 1; bounding box: 46×44×43 Å

InterPro domains:
  IPR013216 Methyltransferase type 11 [PF08241] (31-124)
  IPR029063 S-adenosyl-L-methionine-dependent methyltransferase superfamily [G3DSA:3.40.50.150] (21-189)
  IPR029063 S-adenosyl-L-methionine-dependent methyltransferase superfamily [SSF53335] (14-155)

Sequence (191 aa):
MKTEISPENPYSYNRYGFAWQCVPEGGAAHLDFGCYDGAFLRSLKEKGIARLFGVDISHEAVCKAHHQFPELEIIHISETVPLPFEDGLFTSITILDVIEHVYEQGALLDELNRVLKDNGTLIVTVPGQHLFSFLDIGNLKFRFPRLHRWYYCRKHSREEYECRYVSNPDGLVGDISAKKHWHEHFSRAKL

Secondary structure (DSSP, 8-state):
------TT--S-SSHHHHHHHHSPSS-S-EEEET-TTSHHHHHGGGGT-S-EEEEES-HHHHHHHHHH-TTSEEEE-SSSSS-SS-TT-EEEEEEES-GGG-S-HHHHHHHHHHHEEEEEEEEEE-PPP-TTGGG-HHHHHHH-HHHHHHHHHHHS-HHHHHHHHT--TTSEE----TT-SS----EE---

Foldseek 3Di:
DPQDQDPLQPDDPDQLSRVLVQPAAEEAEEEEEQCQLVPSQVSCVVSNYNATEYEHQDPVSQVNNCVVPVPHRYDHDVDLPDDPAAFQRHLEYEYEQHLLQDPPSVRNVVNVNRNHHDNGYYHYDHDDDDPCPVVPPLCCCLVPVVVVLVVCCVVPNNVVCCCQADANPSQWHQPSHNPDPGPHRTDRPDD